Protein AF-T0MT54-F1 (afdb_monomer_lite)

pLDDT: mean 88.96, std 11.49, range [35.28, 98.44]

Sequence (229 aa):
MDARALFDKTIEDTKGLENDLECLRKEKGEIEGIIEKSLSKCKEMLPESEKFSIYVLVEDPKIYKMFKESVRAMTPKSGIMILVVSPSQKDYKEKLQHVIAHEYCHSMDKSCLGESNMLDSIISEGKAESFANIAFPEVKLRLSADLGRDEELKVWTEIKDKLSSKDGSFIGPILNGTKEGVPEFAGYRLGNKIVKQFIEKNPNTSIQQWIDIKPEELFEKSQYADNWN

Foldseek 3Di:
DPPVVQVVDDQPQVVLQVVQVVLCVVCVVVLVVLLVVLVVLLCVQPNDPDAADEAEAEDRPVVCVVVVDQWDWAQPEARYIYIYGRSVDPCRSLVSSLNSQLRNLLNLQPQLPDLDFLLSQLQSLLLSLLRSCVSRVPRDDPLNDADDPVLLVVLCVLCVVRRRPSPCVVNVCQCQHDPVRNDGRNSNNNNVLLQVLLCVQVVVQGSSRSSHDHSVRSNVSSVPCVVPD

Radius of gyration: 17.69 Å; chains: 1; bounding box: 40×36×50 Å

Secondary structure (DSSP, 8-state):
--HHHHHSS----HHHHHHHHHHHHHHHHHHHHHHHHHHHHHHHHS---S--EEEEE---HHHHHHHT-SEEEEEEETTEEEEEE-TTSTTHHHHHHHHHHHHHHHHH--TT-SS--HHHHHHHHHHHHHHHHHH-TT---GGGSPPPHHHHHHHHHHHGGGTT---HHHHHHHHH--TTSPPTTHHHHHHHHHHHHHHHH-TT--HHHHHHS-HHHHHHHHTGGGGG-

Structure (mmCIF, N/CA/C/O backbone):
data_AF-T0MT54-F1
#
_entry.id   AF-T0MT54-F1
#
loop_
_atom_site.group_PDB
_atom_site.id
_atom_site.type_symbol
_atom_site.label_atom_id
_atom_site.label_alt_id
_atom_site.label_comp_id
_atom_site.label_asym_id
_atom_site.label_entity_id
_atom_site.label_seq_id
_atom_site.pdbx_PDB_ins_code
_atom_site.Cartn_x
_atom_site.Cartn_y
_atom_site.Cartn_z
_atom_site.occupancy
_atom_site.B_iso_or_equiv
_atom_site.auth_seq_id
_atom_site.auth_comp_id
_atom_site.auth_asym_id
_atom_site.auth_atom_id
_atom_site.pdbx_PDB_model_num
ATOM 1 N N . MET A 1 1 ? 11.215 4.376 6.553 1.00 42.78 1 MET A N 1
ATOM 2 C CA . MET A 1 1 ? 11.215 5.047 7.868 1.00 42.78 1 MET A CA 1
ATOM 3 C C . MET A 1 1 ? 11.603 3.998 8.900 1.00 42.78 1 MET A C 1
ATOM 5 O O . MET A 1 1 ? 10.982 2.945 8.890 1.00 42.78 1 MET A O 1
ATOM 9 N N . ASP A 1 2 ? 12.656 4.207 9.696 1.00 35.28 2 ASP A N 1
ATOM 10 C CA . ASP A 1 2 ? 13.012 3.258 10.764 1.00 35.28 2 ASP A CA 1
ATOM 11 C C . ASP A 1 2 ? 11.860 3.226 11.775 1.00 35.28 2 ASP A C 1
ATOM 13 O O . ASP A 1 2 ? 11.517 4.263 12.347 1.00 35.28 2 ASP A O 1
ATOM 17 N N . ALA A 1 3 ? 11.240 2.060 11.967 1.00 38.69 3 ALA A N 1
ATOM 18 C CA . ALA A 1 3 ? 10.160 1.882 12.930 1.00 38.69 3 ALA A CA 1
ATOM 19 C C . ALA A 1 3 ? 10.575 2.368 14.332 1.00 38.69 3 ALA A C 1
ATOM 21 O O . ALA A 1 3 ? 9.740 2.893 15.063 1.00 38.69 3 ALA A O 1
ATOM 22 N N . ARG A 1 4 ? 11.871 2.307 14.680 1.00 35.69 4 ARG A N 1
ATOM 23 C CA . ARG A 1 4 ? 12.407 2.813 15.956 1.00 35.69 4 ARG A CA 1
ATOM 24 C C . ARG A 1 4 ? 12.194 4.313 16.152 1.00 35.69 4 ARG A C 1
ATOM 26 O O . ARG A 1 4 ? 11.870 4.733 17.255 1.00 35.69 4 ARG A O 1
ATOM 33 N N . ALA A 1 5 ? 12.266 5.115 15.088 1.00 47.97 5 ALA A N 1
ATOM 34 C CA . ALA A 1 5 ? 12.100 6.567 15.182 1.00 47.97 5 ALA A CA 1
ATOM 35 C C . ALA A 1 5 ? 10.662 7.001 15.539 1.00 47.97 5 ALA A C 1
ATOM 37 O O . ALA A 1 5 ? 10.459 8.128 15.996 1.00 47.97 5 ALA A O 1
ATOM 38 N N . LEU A 1 6 ? 9.668 6.125 15.339 1.00 44.53 6 LEU A N 1
ATOM 39 C CA . LEU A 1 6 ? 8.297 6.335 15.817 1.00 44.53 6 LEU A CA 1
ATOM 40 C C . LEU A 1 6 ? 8.143 5.976 17.303 1.00 44.53 6 LEU A C 1
ATOM 42 O O . LEU A 1 6 ? 7.343 6.607 17.985 1.00 44.53 6 LEU A O 1
ATOM 46 N N . PHE A 1 7 ? 8.913 5.006 17.808 1.00 46.16 7 PHE A N 1
ATOM 47 C CA . PHE A 1 7 ? 8.822 4.521 19.192 1.00 46.16 7 PHE A CA 1
ATOM 48 C C . PHE A 1 7 ? 9.713 5.279 20.189 1.00 46.16 7 PHE A C 1
ATOM 50 O O . PHE A 1 7 ? 9.450 5.222 21.387 1.00 46.16 7 PHE A O 1
ATOM 57 N N . ASP A 1 8 ? 10.716 6.028 19.720 1.00 52.81 8 ASP A N 1
ATOM 58 C CA . ASP A 1 8 ? 11.577 6.865 20.575 1.00 52.81 8 ASP A CA 1
ATOM 59 C C . ASP A 1 8 ? 10.923 8.196 20.997 1.00 52.81 8 ASP A C 1
ATOM 61 O O . ASP A 1 8 ? 11.510 8.975 21.753 1.00 52.81 8 ASP A O 1
ATOM 65 N N . LYS A 1 9 ? 9.706 8.489 20.519 1.00 64.00 9 LYS A N 1
ATOM 66 C CA . LYS A 1 9 ? 8.967 9.698 20.893 1.00 64.00 9 LYS A CA 1
ATOM 67 C C . LYS A 1 9 ? 7.935 9.391 21.967 1.00 64.00 9 LYS A C 1
ATOM 69 O O . LYS A 1 9 ? 6.954 8.691 21.733 1.00 64.00 9 LYS A O 1
ATOM 74 N N . THR A 1 10 ? 8.146 9.962 23.147 1.00 73.31 10 THR A N 1
ATOM 75 C CA . THR A 1 10 ? 7.151 9.973 24.221 1.00 73.31 10 THR A CA 1
ATOM 76 C C . THR A 1 10 ? 5.905 10.733 23.770 1.00 73.31 10 THR A C 1
ATOM 78 O O . THR A 1 10 ? 6.021 11.739 23.075 1.00 73.31 10 THR A O 1
ATOM 81 N N . ILE A 1 11 ? 4.724 10.289 24.209 1.00 79.44 11 ILE A N 1
ATOM 82 C CA . ILE A 1 11 ? 3.478 11.045 24.035 1.00 79.44 11 ILE A CA 1
ATOM 83 C C . ILE A 1 11 ? 3.639 12.419 24.699 1.00 79.44 11 ILE A C 1
ATOM 85 O O . ILE A 1 11 ? 3.859 12.518 25.907 1.00 79.44 11 ILE A O 1
ATOM 89 N N . GLU A 1 12 ? 3.511 13.477 23.910 1.00 83.56 12 GLU A N 1
ATOM 90 C CA . GLU A 1 12 ? 3.603 14.868 24.333 1.00 83.56 12 GLU A CA 1
ATOM 91 C C . GLU A 1 12 ? 2.219 15.513 24.513 1.00 83.56 12 GLU A C 1
ATOM 93 O O . GLU A 1 12 ? 2.060 16.366 25.387 1.00 83.56 12 GLU A O 1
ATOM 98 N N . ASP A 1 13 ? 1.220 15.148 23.698 1.00 85.94 13 ASP A N 1
ATOM 99 C CA . ASP A 1 13 ? -0.155 15.678 23.785 1.00 85.94 13 ASP A CA 1
ATOM 100 C C . ASP A 1 13 ? -1.115 14.670 24.436 1.00 85.94 13 ASP A C 1
ATOM 102 O O . ASP A 1 13 ? -1.962 14.051 23.787 1.00 85.94 13 ASP A O 1
ATOM 106 N N . THR A 1 14 ? -0.985 14.501 25.755 1.00 87.94 14 THR A N 1
ATOM 107 C CA . THR A 1 14 ? -1.794 13.542 26.527 1.00 87.94 14 THR A CA 1
ATOM 108 C C . THR A 1 14 ? -3.286 13.872 26.520 1.00 87.94 14 THR A C 1
ATOM 110 O O . THR A 1 14 ? -4.104 12.964 26.416 1.00 87.94 14 THR A O 1
ATOM 113 N N . LYS A 1 15 ? -3.659 15.158 26.565 1.00 89.00 15 LYS A N 1
ATOM 114 C CA . LYS A 1 15 ? -5.069 15.586 26.518 1.00 89.00 15 LYS A CA 1
ATOM 115 C C . LYS A 1 15 ? -5.701 15.305 25.161 1.00 89.00 15 LYS A C 1
ATOM 117 O O . LYS A 1 15 ? -6.842 14.858 25.088 1.00 89.00 15 LYS A O 1
ATOM 122 N N . GLY A 1 16 ? -4.982 15.595 24.079 1.00 88.06 16 GLY A N 1
ATOM 123 C CA . GLY A 1 16 ? -5.450 15.276 22.741 1.00 88.06 16 GLY A CA 1
ATOM 124 C C . GLY A 1 16 ? -5.599 13.764 22.542 1.00 88.06 16 GLY A C 1
ATOM 125 O O . GLY A 1 16 ? -6.607 13.326 21.994 1.00 88.06 16 GLY A O 1
ATOM 126 N N . LEU A 1 17 ? -4.662 12.970 23.072 1.00 89.31 17 LEU A N 1
ATOM 127 C CA . LEU A 1 17 ? -4.753 11.510 23.056 1.00 89.31 17 LEU A CA 1
ATOM 128 C C . LEU A 1 17 ? -5.962 10.988 23.850 1.00 89.31 17 LEU A C 1
ATOM 130 O O . LEU A 1 17 ? -6.667 10.101 23.377 1.00 89.31 17 LEU A O 1
ATOM 134 N N . GLU A 1 18 ? -6.235 11.539 25.037 1.00 90.56 18 GLU A N 1
ATOM 135 C CA . GLU A 1 18 ? -7.433 11.211 25.827 1.00 90.56 18 GLU A CA 1
ATOM 136 C C . GLU A 1 18 ? -8.724 11.512 25.051 1.00 90.56 18 GLU A C 1
ATOM 138 O O . GLU A 1 18 ? -9.636 10.684 25.031 1.00 90.56 18 GLU A O 1
ATOM 143 N N . ASN A 1 19 ? -8.779 12.648 24.350 1.00 90.81 19 ASN A N 1
ATOM 144 C CA . ASN A 1 19 ? -9.917 12.996 23.498 1.00 90.81 19 ASN A CA 1
ATOM 145 C C . ASN A 1 19 ? -10.092 12.006 22.336 1.00 90.81 19 ASN A C 1
ATOM 147 O O . ASN A 1 19 ? -11.209 11.548 22.096 1.00 90.81 19 ASN A O 1
ATOM 151 N N . ASP A 1 20 ? -9.012 11.640 21.637 1.00 90.44 20 ASP A N 1
ATOM 152 C CA . ASP A 1 20 ? -9.076 10.645 20.560 1.00 90.44 20 ASP A CA 1
ATOM 153 C C . ASP A 1 20 ? -9.479 9.260 21.095 1.00 90.44 20 ASP A C 1
ATOM 155 O O . ASP A 1 20 ? -10.278 8.574 20.460 1.00 90.44 20 ASP A O 1
ATOM 159 N N . LEU A 1 21 ? -9.025 8.863 22.292 1.00 91.81 21 LEU A N 1
ATOM 160 C CA . LEU A 1 21 ? -9.479 7.636 22.961 1.00 91.81 21 LEU A CA 1
ATOM 161 C C . LEU A 1 21 ? -10.979 7.670 23.275 1.00 91.81 21 LEU A C 1
ATOM 163 O O . LEU A 1 21 ? -11.672 6.664 23.103 1.00 91.81 21 LEU A O 1
ATOM 167 N N . GLU A 1 22 ? -11.503 8.800 23.750 1.00 93.00 22 GLU A N 1
ATOM 168 C CA . GLU A 1 22 ? -12.940 8.958 23.968 1.00 93.00 22 GLU A CA 1
ATOM 169 C C . GLU A 1 22 ? -13.735 8.890 22.665 1.00 93.00 22 GLU A C 1
ATOM 171 O O . GLU A 1 22 ? -14.771 8.223 22.623 1.00 93.00 22 GLU A O 1
ATOM 176 N N . CYS A 1 23 ? -13.265 9.559 21.610 1.00 91.56 23 CYS A N 1
ATOM 177 C CA . CYS A 1 23 ? -13.864 9.491 20.281 1.00 91.56 23 CYS A CA 1
ATOM 178 C C . CYS A 1 23 ? -13.857 8.053 19.751 1.00 91.56 23 CYS A C 1
ATOM 180 O O . CYS A 1 23 ? -14.906 7.560 19.347 1.00 91.56 23 CYS A O 1
ATOM 182 N N . LEU A 1 24 ? -12.733 7.338 19.866 1.00 91.19 24 LEU A N 1
ATOM 183 C CA . LEU A 1 24 ? -12.625 5.932 19.478 1.00 91.19 24 LEU A CA 1
ATOM 184 C C . LEU A 1 24 ? -13.648 5.061 20.222 1.00 91.19 24 LEU A C 1
ATOM 186 O O . LEU A 1 24 ? -14.313 4.225 19.617 1.00 91.19 24 LEU A O 1
ATOM 190 N N . ARG A 1 25 ? -13.816 5.265 21.537 1.00 92.38 25 ARG A N 1
ATOM 191 C CA . ARG A 1 25 ? -14.808 4.527 22.340 1.00 92.38 25 ARG A CA 1
ATOM 192 C C . ARG A 1 25 ? -16.242 4.828 21.908 1.00 92.38 25 ARG A C 1
ATOM 194 O O . ARG A 1 25 ? -17.051 3.906 21.849 1.00 92.38 25 ARG A O 1
ATOM 201 N N . LYS A 1 26 ? -16.555 6.096 21.624 1.00 94.50 26 LYS A N 1
ATOM 202 C CA . LYS A 1 26 ? -17.888 6.541 21.182 1.00 94.50 26 LYS A CA 1
ATOM 203 C C . LYS A 1 26 ? -18.227 6.010 19.787 1.00 94.50 26 LYS A C 1
ATOM 205 O O . LYS A 1 26 ? -19.359 5.599 19.559 1.00 94.50 26 LYS A O 1
ATOM 210 N N . GLU A 1 27 ? -17.250 5.978 18.885 1.00 93.12 27 GLU A N 1
ATOM 211 C CA . GLU A 1 27 ? -17.426 5.593 17.478 1.00 93.12 27 GLU A CA 1
ATOM 212 C C . GLU A 1 27 ? -17.082 4.124 17.194 1.00 93.12 27 GLU A C 1
ATOM 214 O O . GLU A 1 27 ? -17.128 3.690 16.045 1.00 93.12 27 GLU A O 1
ATOM 219 N N . LYS A 1 28 ? -16.789 3.329 18.233 1.00 92.69 28 LYS A N 1
ATOM 220 C CA . LYS A 1 28 ? -16.356 1.931 18.114 1.00 92.69 28 LYS A CA 1
ATOM 221 C C . LYS A 1 28 ? -17.214 1.117 17.139 1.00 92.69 28 LYS A C 1
ATOM 223 O O . LYS A 1 28 ? -16.666 0.498 16.237 1.00 92.69 28 LYS A O 1
ATOM 228 N N . GLY A 1 29 ? -18.539 1.142 17.298 1.00 95.44 29 GLY A N 1
ATOM 229 C CA . GLY A 1 29 ? -19.440 0.353 16.450 1.00 95.44 29 GLY A CA 1
ATOM 230 C C . GLY A 1 29 ? -19.452 0.798 14.983 1.00 95.44 29 GLY A C 1
ATOM 231 O O . GLY A 1 29 ? -19.649 -0.019 14.089 1.00 95.44 29 GLY A O 1
ATOM 232 N N . GLU A 1 30 ? -19.205 2.081 14.713 1.00 94.56 30 GLU A N 1
ATOM 233 C CA . GLU A 1 30 ? -19.091 2.587 13.344 1.00 94.56 30 GLU A CA 1
ATOM 234 C C . GLU A 1 30 ? -17.765 2.161 12.707 1.00 94.56 30 GLU A C 1
ATOM 236 O O . GLU A 1 30 ? -17.757 1.689 11.572 1.00 94.56 30 GLU A O 1
ATOM 241 N N . ILE A 1 31 ? -16.662 2.255 13.456 1.00 94.50 31 ILE A N 1
ATOM 242 C CA . ILE A 1 31 ? -15.336 1.792 13.027 1.00 94.50 31 ILE A CA 1
ATOM 243 C C . ILE A 1 31 ? -15.356 0.285 12.752 1.00 94.50 31 ILE A C 1
ATOM 245 O O . ILE A 1 31 ? -14.911 -0.140 11.688 1.00 94.50 31 ILE A O 1
ATOM 249 N N . GLU A 1 32 ? -15.921 -0.514 13.662 1.00 95.44 32 GLU A N 1
ATOM 250 C CA . GLU A 1 32 ? -16.119 -1.957 13.468 1.00 95.44 32 GLU A CA 1
ATOM 251 C C . GLU A 1 32 ? -16.947 -2.229 12.206 1.00 95.44 32 GLU A C 1
ATOM 253 O O . GLU A 1 32 ? -16.542 -3.031 11.368 1.00 95.44 32 GLU A O 1
ATOM 258 N N . GLY A 1 33 ? -18.038 -1.486 11.996 1.00 96.69 33 GLY A N 1
ATOM 259 C CA . GLY A 1 33 ? -18.859 -1.613 10.794 1.00 96.69 33 GLY A CA 1
ATOM 260 C C . GLY A 1 33 ? -18.122 -1.266 9.493 1.00 96.69 33 GLY A C 1
ATOM 261 O O . GLY A 1 33 ? -18.339 -1.930 8.478 1.00 96.69 33 GLY A O 1
ATOM 262 N N . ILE A 1 34 ? -17.249 -0.252 9.489 1.00 96.38 34 ILE A N 1
ATOM 263 C CA . ILE A 1 34 ? -16.397 0.068 8.329 1.00 96.38 34 ILE A CA 1
ATOM 264 C C . ILE A 1 34 ? -15.392 -1.061 8.095 1.00 96.38 34 ILE A C 1
ATOM 266 O O . ILE A 1 34 ? -15.214 -1.484 6.951 1.00 96.38 34 ILE A O 1
ATOM 270 N N . ILE A 1 35 ? -14.773 -1.577 9.160 1.00 95.62 35 ILE A N 1
ATOM 271 C CA . ILE A 1 35 ? -13.804 -2.670 9.078 1.00 95.62 35 ILE A CA 1
ATOM 272 C C . ILE A 1 35 ? -14.442 -3.926 8.486 1.00 95.62 35 ILE A C 1
ATOM 274 O O . ILE A 1 35 ? -13.935 -4.465 7.504 1.00 95.62 35 ILE A O 1
ATOM 278 N N . GLU A 1 36 ? -15.574 -4.365 9.031 1.00 95.56 36 GLU A N 1
ATOM 279 C CA . GLU A 1 36 ? -16.278 -5.566 8.579 1.00 95.56 36 GLU A CA 1
ATOM 280 C C . GLU A 1 36 ? -16.698 -5.462 7.112 1.00 95.56 36 GLU A C 1
ATOM 282 O O . GLU A 1 36 ? -16.434 -6.373 6.323 1.00 95.56 36 GLU A O 1
ATOM 287 N N . LYS A 1 37 ? -17.295 -4.330 6.718 1.00 96.44 37 LYS A N 1
ATOM 288 C CA . LYS A 1 37 ? -17.695 -4.089 5.324 1.00 96.44 37 LYS A CA 1
ATOM 289 C C . LYS A 1 37 ? -16.495 -4.087 4.384 1.00 96.44 37 LYS A C 1
ATOM 291 O O . LYS A 1 37 ? -16.564 -4.687 3.312 1.00 96.44 37 LYS A O 1
ATOM 296 N N . SER A 1 38 ? -15.402 -3.441 4.789 1.00 96.12 38 SER A N 1
ATOM 297 C CA . SER A 1 38 ? -14.201 -3.336 3.960 1.00 96.12 38 SER A CA 1
ATOM 298 C C . SER A 1 38 ? -13.541 -4.695 3.766 1.00 96.12 38 SER A C 1
ATOM 300 O O . SER A 1 38 ? -13.248 -5.078 2.635 1.00 96.12 38 SER A O 1
ATOM 302 N N . LEU A 1 39 ? -13.395 -5.472 4.843 1.00 94.88 39 LEU A N 1
ATOM 303 C CA . LEU A 1 39 ? -12.883 -6.838 4.776 1.00 94.88 39 LEU A CA 1
ATOM 304 C C . LEU A 1 39 ? -13.778 -7.754 3.944 1.00 94.88 39 LEU A C 1
ATOM 306 O O . LEU A 1 39 ? -13.256 -8.539 3.161 1.00 94.88 39 LEU A O 1
ATOM 310 N N . SER A 1 40 ? -15.105 -7.668 4.090 1.00 94.94 40 SER A N 1
ATOM 311 C CA . SER A 1 40 ? -16.035 -8.480 3.292 1.00 94.94 40 SER A CA 1
ATOM 312 C C . SER A 1 40 ? -15.819 -8.242 1.800 1.00 94.94 40 SER A C 1
ATOM 314 O O . SER A 1 40 ? -15.629 -9.195 1.048 1.00 94.94 40 SER A O 1
ATOM 316 N N . LYS A 1 41 ? -15.741 -6.971 1.386 1.00 96.38 41 LYS A N 1
ATOM 317 C CA . LYS A 1 41 ? -15.460 -6.599 -0.005 1.00 96.38 41 LYS A CA 1
ATOM 318 C C . LYS A 1 41 ? -14.103 -7.126 -0.479 1.00 96.38 41 LYS A C 1
ATOM 320 O O . LYS A 1 41 ? -14.004 -7.693 -1.563 1.00 96.38 41 LYS A O 1
ATOM 325 N N . CYS A 1 42 ? -13.063 -6.989 0.345 1.00 95.81 42 CYS A N 1
ATOM 326 C CA . CYS A 1 42 ? -11.732 -7.493 0.009 1.00 95.81 42 CYS A CA 1
ATOM 327 C C . CYS A 1 42 ? -11.720 -9.020 -0.165 1.00 95.81 42 CYS A C 1
ATOM 329 O O . CYS A 1 42 ? -11.115 -9.515 -1.111 1.00 95.81 42 CYS A O 1
ATOM 331 N N . LYS A 1 43 ? -12.436 -9.762 0.690 1.00 94.44 43 LYS A N 1
ATOM 332 C CA . LYS A 1 43 ? -12.550 -11.230 0.632 1.00 94.44 43 LYS A CA 1
ATOM 333 C C . LYS A 1 43 ? -13.296 -11.731 -0.598 1.00 94.44 43 LYS A C 1
ATOM 335 O O . LYS A 1 43 ? -12.960 -12.793 -1.110 1.00 94.44 43 LYS A O 1
ATOM 340 N N . GLU A 1 44 ? -14.287 -10.986 -1.076 1.00 95.31 44 GLU A N 1
ATOM 341 C CA . GLU A 1 44 ? -14.981 -11.302 -2.330 1.00 95.31 44 GLU A CA 1
ATOM 342 C C . GLU A 1 44 ? -14.041 -11.200 -3.542 1.00 95.31 44 GLU A C 1
ATOM 344 O O . GLU A 1 44 ? -14.145 -11.992 -4.476 1.00 95.31 44 GLU A O 1
ATOM 349 N N . MET A 1 45 ? -13.105 -10.246 -3.516 1.00 95.94 45 MET A N 1
ATOM 350 C CA . MET A 1 45 ? -12.153 -9.995 -4.605 1.00 95.94 45 MET A CA 1
ATOM 351 C C . MET A 1 45 ? -10.894 -10.867 -4.528 1.00 95.94 45 MET A C 1
ATOM 353 O O . MET A 1 45 ? -10.346 -11.265 -5.557 1.00 95.94 45 MET A O 1
ATOM 357 N N . LEU A 1 46 ? -10.421 -11.132 -3.312 1.00 94.00 46 LEU A N 1
ATOM 358 C CA . LEU A 1 46 ? -9.196 -11.859 -3.008 1.00 94.00 46 LEU A CA 1
ATOM 359 C C . LEU A 1 46 ? -9.439 -12.732 -1.765 1.00 94.00 46 LEU A C 1
ATOM 361 O O . LEU A 1 46 ? -9.229 -12.264 -0.644 1.00 94.00 46 LEU A O 1
ATOM 365 N N . PRO A 1 47 ? -9.933 -13.971 -1.932 1.00 90.38 47 PRO A N 1
ATOM 366 C CA . PRO A 1 47 ? -10.344 -14.819 -0.815 1.00 90.38 47 PRO A CA 1
ATOM 367 C C . PRO A 1 47 ? -9.220 -15.120 0.186 1.00 90.38 47 PRO A C 1
ATOM 369 O O . PRO A 1 47 ? -8.154 -15.609 -0.180 1.00 90.38 47 PRO A O 1
ATOM 372 N N . GLU A 1 48 ? -9.486 -14.858 1.468 1.00 77.19 48 GLU A N 1
ATOM 373 C CA . GLU A 1 48 ? -8.566 -15.131 2.579 1.00 77.19 48 GLU A CA 1
ATOM 374 C C . GLU A 1 48 ? -8.483 -16.634 2.893 1.00 77.19 48 GLU A C 1
ATOM 376 O O . GLU A 1 48 ? -9.509 -17.318 2.924 1.00 77.19 48 GLU A O 1
ATOM 381 N N . SER A 1 49 ? -7.286 -17.145 3.209 1.00 64.94 49 SER A N 1
ATOM 382 C CA . SER A 1 49 ? -7.103 -18.527 3.687 1.00 64.94 49 SER A CA 1
ATOM 383 C C . SER A 1 49 ? -6.860 -18.652 5.196 1.00 64.94 49 SER A C 1
ATOM 385 O O . SER A 1 49 ? -6.864 -19.765 5.715 1.00 64.94 49 SER A O 1
ATOM 387 N N . GLU A 1 50 ? -6.631 -17.542 5.899 1.00 71.31 50 GLU A N 1
ATOM 388 C CA . GLU A 1 50 ? -6.193 -17.508 7.299 1.00 71.31 50 GLU A CA 1
ATOM 389 C C . GLU A 1 50 ? -7.164 -16.718 8.192 1.00 71.31 50 GLU A C 1
ATOM 391 O O . GLU A 1 50 ? -8.179 -16.190 7.741 1.00 71.31 50 GLU A O 1
ATOM 396 N N . LYS A 1 51 ? -6.895 -16.699 9.502 1.00 82.75 51 LYS A N 1
ATOM 397 C CA . LYS A 1 51 ? -7.617 -15.838 10.446 1.00 82.75 51 LYS A CA 1
ATOM 398 C C . LYS A 1 51 ? -6.974 -14.455 10.488 1.00 82.75 51 LYS A C 1
ATOM 400 O O . LYS A 1 51 ? -5.777 -14.348 10.745 1.00 82.75 51 LYS A O 1
ATOM 405 N N . PHE A 1 52 ? -7.805 -13.423 10.400 1.00 83.81 52 PHE A N 1
ATOM 406 C CA . PHE A 1 52 ? -7.387 -12.030 10.511 1.00 83.81 52 PHE A CA 1
ATOM 407 C C . PHE A 1 52 ? -7.622 -11.467 11.920 1.00 83.81 52 PHE A C 1
ATOM 409 O O . PHE A 1 52 ? -8.687 -11.659 12.507 1.00 83.81 52 PHE A O 1
ATOM 416 N N . SER A 1 53 ? -6.641 -10.751 12.467 1.00 92.19 53 SER A N 1
ATOM 417 C CA . SER A 1 53 ? -6.726 -10.018 13.733 1.00 92.19 53 SER A CA 1
ATOM 418 C C . SER A 1 53 ? -6.403 -8.549 13.495 1.00 92.19 53 SER A C 1
ATOM 420 O O . SER A 1 53 ? -5.356 -8.225 12.936 1.00 92.19 53 SER A O 1
ATOM 422 N N . ILE A 1 54 ? -7.296 -7.665 13.939 1.00 93.62 54 ILE A N 1
ATOM 423 C CA . ILE A 1 54 ? -7.162 -6.219 13.750 1.00 93.62 54 ILE A CA 1
ATOM 424 C C . ILE A 1 54 ? -7.054 -5.542 15.106 1.00 93.62 54 ILE A C 1
ATOM 426 O O . ILE A 1 54 ? -7.920 -5.706 15.966 1.00 93.62 54 ILE A O 1
ATOM 430 N N . TYR A 1 55 ? -5.997 -4.757 15.278 1.00 94.44 55 TYR A N 1
ATOM 431 C CA . TYR A 1 55 ? -5.789 -3.915 16.448 1.00 94.44 55 TYR A CA 1
ATOM 432 C C . TYR A 1 55 ? -6.043 -2.468 16.056 1.00 94.44 55 TYR A C 1
ATOM 434 O O . TYR A 1 55 ? -5.371 -1.954 15.170 1.00 94.44 55 TYR A O 1
ATOM 442 N N . VAL A 1 56 ? -6.999 -1.812 16.713 1.00 94.56 56 VAL A N 1
ATOM 443 C CA . VAL A 1 56 ? -7.297 -0.394 16.480 1.00 94.56 56 VAL A CA 1
ATOM 444 C C . VAL A 1 56 ? -6.737 0.425 17.633 1.00 94.56 56 VAL A C 1
ATOM 446 O O . VAL A 1 56 ? -7.112 0.229 18.790 1.00 94.56 56 VAL A O 1
ATOM 449 N N . LEU A 1 57 ? -5.823 1.326 17.302 1.00 92.06 57 LEU A N 1
ATOM 450 C CA . LEU A 1 57 ? -5.099 2.196 18.214 1.00 92.06 57 LEU A CA 1
ATOM 451 C C . LEU A 1 57 ? -5.363 3.661 17.853 1.00 92.06 57 LEU A C 1
ATOM 453 O O . LEU A 1 57 ? -5.785 3.986 16.744 1.00 92.06 57 LEU A O 1
ATOM 457 N N . VAL A 1 58 ? -5.055 4.543 18.794 1.00 90.44 58 VAL A N 1
ATOM 458 C CA . VAL A 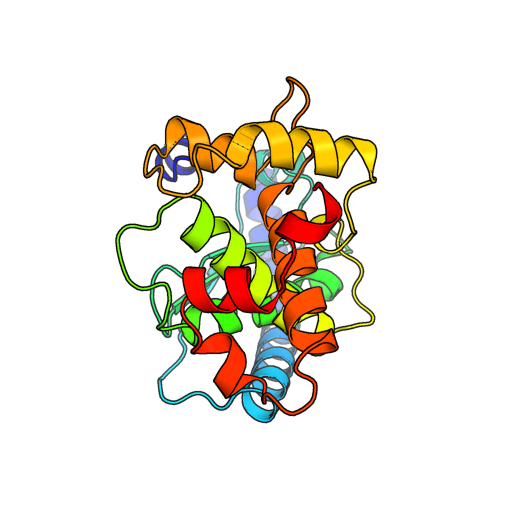1 58 ? -4.881 5.981 18.555 1.00 90.44 58 VAL A CA 1
ATOM 459 C C . VAL A 1 58 ? -3.420 6.333 18.831 1.00 90.44 58 VAL A C 1
ATOM 461 O O . VAL A 1 58 ? -2.734 5.617 19.563 1.00 90.44 58 VAL A O 1
ATOM 464 N N . GLU A 1 59 ? -2.938 7.424 18.251 1.00 82.31 59 GLU A N 1
ATOM 465 C CA . GLU A 1 59 ? -1.557 7.898 18.399 1.00 82.31 59 GLU A CA 1
ATOM 466 C C . GLU A 1 59 ? -1.548 9.354 18.875 1.00 82.31 59 GLU A C 1
ATOM 468 O O . GLU A 1 59 ? -2.572 10.036 18.841 1.00 82.31 59 GLU A O 1
ATOM 473 N N . ASP A 1 60 ? -0.393 9.825 19.349 1.00 82.44 60 ASP A N 1
ATOM 474 C CA . ASP A 1 60 ? -0.201 11.217 19.745 1.00 82.44 60 ASP A CA 1
ATOM 475 C C . ASP A 1 60 ? -0.666 12.179 18.632 1.00 82.44 60 ASP A C 1
ATOM 477 O O . ASP A 1 60 ? -0.175 12.101 17.494 1.00 82.44 60 ASP A O 1
ATOM 481 N N . PRO A 1 61 ? -1.545 13.146 18.954 1.00 80.69 61 PRO A N 1
ATOM 482 C CA . PRO A 1 61 ? -2.025 14.100 17.976 1.00 80.69 61 PRO A CA 1
ATOM 483 C C . PRO A 1 61 ? -0.997 14.928 17.226 1.00 80.69 61 PRO A C 1
ATOM 485 O O . PRO A 1 61 ? -1.252 15.377 16.106 1.00 80.69 61 PRO A O 1
ATOM 488 N N . LYS A 1 62 ? 0.182 15.144 17.800 1.00 78.75 62 LYS A N 1
ATOM 489 C CA . LYS A 1 62 ? 1.292 15.789 17.098 1.00 78.75 62 LYS A CA 1
ATOM 490 C C . LYS A 1 62 ? 1.855 14.914 15.986 1.00 78.75 62 LYS A C 1
ATOM 492 O O . LYS A 1 62 ? 2.287 15.461 14.971 1.00 78.75 62 LYS A O 1
ATOM 497 N N . ILE A 1 63 ? 1.842 13.592 16.148 1.00 75.00 63 ILE A N 1
ATOM 498 C CA . ILE A 1 63 ? 2.381 12.665 15.153 1.00 75.00 63 ILE A CA 1
ATOM 499 C C . ILE A 1 63 ? 1.488 12.657 13.913 1.00 75.00 63 ILE A C 1
ATOM 501 O O . ILE A 1 63 ? 1.977 12.923 12.815 1.00 75.00 63 ILE A O 1
ATOM 505 N N . TYR A 1 64 ? 0.175 12.473 14.056 1.00 72.94 64 TYR A N 1
ATOM 506 C CA . TYR A 1 64 ? -0.690 12.485 12.873 1.00 72.94 64 TYR A CA 1
ATOM 507 C C . TYR A 1 64 ? -0.772 13.878 12.220 1.00 72.94 64 TYR A C 1
ATOM 509 O O . TYR A 1 64 ? -0.827 13.972 10.996 1.00 72.94 64 TYR A O 1
ATOM 517 N N . LYS A 1 65 ? -0.682 14.984 12.985 1.00 74.31 65 LYS A N 1
ATOM 518 C CA . LYS A 1 65 ? -0.565 16.350 12.419 1.00 74.31 65 LYS A CA 1
ATOM 519 C C . LYS A 1 65 ? 0.710 16.533 11.592 1.00 74.31 65 LYS A C 1
ATOM 521 O O . LYS A 1 65 ? 0.694 17.275 10.613 1.00 74.31 65 LYS A O 1
ATOM 526 N N . MET A 1 66 ? 1.802 15.870 11.976 1.00 75.81 66 MET A N 1
ATOM 527 C CA . MET A 1 66 ? 3.065 15.882 11.236 1.00 75.81 66 MET A CA 1
ATOM 528 C C . MET A 1 66 ? 2.939 15.148 9.900 1.00 75.81 66 MET A C 1
ATOM 530 O O . MET A 1 66 ? 3.382 15.673 8.881 1.00 75.81 66 MET A O 1
ATOM 534 N N . PHE A 1 67 ? 2.304 13.974 9.897 1.00 72.06 67 PHE A N 1
ATOM 535 C CA . PHE A 1 67 ? 2.104 13.171 8.685 1.00 72.06 67 PHE A CA 1
ATOM 536 C C . PHE A 1 67 ? 0.919 13.635 7.825 1.00 72.06 67 PHE A C 1
ATOM 538 O O . PHE A 1 67 ? 0.849 13.303 6.645 1.00 72.06 67 PHE A O 1
ATOM 545 N N . LYS A 1 68 ? 0.011 14.442 8.391 1.00 79.00 68 LYS A N 1
ATOM 546 C CA . LYS A 1 68 ? -1.243 14.888 7.762 1.00 79.00 68 LYS A CA 1
ATOM 547 C C . LYS A 1 68 ? -2.115 13.718 7.285 1.00 79.00 68 LYS A C 1
ATOM 549 O O . LYS A 1 68 ? -2.845 13.849 6.305 1.00 79.00 68 LYS A O 1
ATOM 554 N N . GLU A 1 69 ? -2.045 12.589 7.984 1.00 82.12 69 GLU A N 1
ATOM 555 C CA . GLU A 1 69 ? -2.856 11.404 7.713 1.00 82.12 69 GLU A CA 1
ATOM 556 C C . GLU A 1 69 ? -3.679 11.048 8.944 1.00 82.12 69 GLU A C 1
ATOM 558 O O . GLU A 1 69 ? -3.134 10.949 10.037 1.00 82.12 69 GLU A O 1
ATOM 563 N N . SER A 1 70 ? -4.988 10.872 8.769 1.00 87.06 70 SER A N 1
ATOM 564 C CA . SER A 1 70 ? -5.925 10.529 9.847 1.00 87.06 70 SER A CA 1
ATOM 565 C C . SER A 1 70 ? -6.090 9.026 10.061 1.00 87.06 70 SER A C 1
ATOM 567 O O . SER A 1 70 ? -6.681 8.609 11.057 1.00 87.06 70 SER A O 1
ATOM 569 N N . VAL A 1 71 ? -5.562 8.213 9.144 1.00 90.88 71 VAL A N 1
ATOM 570 C CA . VAL A 1 71 ? -5.461 6.761 9.280 1.00 90.88 71 VAL A CA 1
ATOM 571 C C . VAL A 1 71 ? -4.081 6.340 8.795 1.00 90.88 71 VAL A C 1
ATOM 573 O O . VAL A 1 71 ? -3.650 6.725 7.711 1.00 90.88 71 VAL A O 1
ATOM 576 N N . ARG A 1 72 ? -3.391 5.548 9.606 1.00 89.62 72 ARG A N 1
ATOM 577 C CA . ARG A 1 72 ? -2.142 4.867 9.258 1.00 89.62 72 ARG A CA 1
ATOM 578 C C . ARG A 1 72 ? -2.293 3.404 9.625 1.00 89.62 72 ARG A C 1
ATOM 580 O O . ARG A 1 72 ? -3.080 3.071 10.512 1.00 89.62 72 ARG A O 1
ATOM 587 N N . ALA A 1 73 ? -1.532 2.537 8.981 1.00 91.62 73 ALA A N 1
ATOM 588 C CA . ALA A 1 73 ? -1.579 1.131 9.312 1.00 91.62 73 ALA A CA 1
ATOM 589 C C . ALA A 1 73 ? -0.254 0.425 9.047 1.00 91.62 73 ALA A C 1
ATOM 591 O O . ALA A 1 73 ? 0.699 1.026 8.550 1.00 91.62 73 ALA A O 1
ATOM 592 N N . MET A 1 74 ? -0.191 -0.823 9.499 1.00 90.62 74 MET A N 1
ATOM 593 C CA . MET A 1 74 ? 0.849 -1.764 9.120 1.00 90.62 74 MET A CA 1
ATOM 594 C C . MET A 1 74 ? 0.346 -3.202 9.232 1.00 90.62 74 MET A C 1
ATOM 596 O O . MET A 1 74 ? -0.427 -3.540 10.138 1.00 90.62 74 MET A O 1
ATOM 600 N N . THR A 1 75 ? 0.900 -4.059 8.383 1.00 90.75 75 THR A N 1
ATOM 601 C CA . THR A 1 75 ? 0.726 -5.512 8.417 1.00 90.75 75 THR A CA 1
ATOM 602 C C . THR A 1 75 ? 2.052 -6.166 8.808 1.00 90.75 75 THR A C 1
ATOM 604 O O . THR A 1 75 ? 2.866 -6.487 7.944 1.00 90.75 75 THR A O 1
ATOM 607 N N . PRO A 1 76 ? 2.335 -6.362 10.114 1.00 85.94 76 PRO A N 1
ATOM 608 C CA . PRO A 1 76 ? 3.619 -6.913 10.561 1.00 85.94 76 PRO A CA 1
ATOM 609 C C . PRO A 1 76 ? 3.827 -8.374 10.142 1.00 85.94 76 PRO A C 1
ATOM 611 O O . PRO A 1 76 ? 4.958 -8.855 10.105 1.00 85.94 76 PRO A O 1
ATOM 614 N N . LYS A 1 77 ? 2.736 -9.100 9.882 1.00 85.25 77 LYS A N 1
ATOM 615 C CA . LYS A 1 77 ? 2.724 -10.429 9.267 1.00 85.25 77 LYS A CA 1
ATOM 616 C C . LYS A 1 77 ? 1.328 -10.741 8.739 1.00 85.25 77 LYS A C 1
ATOM 618 O O . LYS A 1 77 ? 0.353 -10.134 9.179 1.00 85.25 77 LYS A O 1
ATOM 623 N N . SER A 1 78 ? 1.238 -11.757 7.884 1.00 87.56 78 SER A N 1
ATOM 624 C CA . SER A 1 78 ? -0.040 -12.298 7.414 1.00 87.56 78 SER A CA 1
ATOM 625 C C . SER A 1 78 ? -1.006 -12.575 8.578 1.00 87.56 78 SER A C 1
ATOM 627 O O . SER A 1 78 ? -0.619 -13.131 9.614 1.00 87.56 78 SER A O 1
ATOM 629 N N . GLY A 1 79 ? -2.249 -12.129 8.415 1.00 88.06 79 GLY A N 1
ATOM 630 C CA . GLY A 1 79 ? -3.341 -12.252 9.373 1.00 88.06 79 GLY A CA 1
ATOM 631 C C . GLY A 1 79 ? -3.322 -11.230 10.512 1.00 88.06 79 GLY A C 1
ATOM 632 O O . GLY A 1 79 ? -4.169 -11.320 11.397 1.00 88.06 79 GLY A O 1
ATOM 633 N N . ILE A 1 80 ? -2.385 -10.274 10.548 1.00 90.69 80 ILE A N 1
ATOM 634 C CA . ILE A 1 80 ? -2.360 -9.214 11.567 1.00 90.69 80 ILE A CA 1
ATOM 635 C C . ILE A 1 80 ? -2.310 -7.844 10.907 1.00 90.69 80 ILE A C 1
ATOM 637 O O . ILE A 1 80 ? -1.369 -7.550 10.183 1.00 90.69 80 ILE A O 1
ATOM 641 N N . MET A 1 81 ? -3.255 -6.981 11.267 1.00 92.31 81 MET A N 1
ATOM 642 C CA . MET A 1 81 ? -3.279 -5.573 10.881 1.00 92.31 81 MET A CA 1
ATOM 643 C C . MET A 1 81 ? -3.328 -4.698 12.133 1.00 92.31 81 MET A C 1
ATOM 645 O O . MET A 1 81 ? -4.115 -4.940 13.053 1.00 92.31 81 MET A O 1
ATOM 649 N N . ILE A 1 82 ? -2.492 -3.667 12.170 1.00 94.62 82 ILE A N 1
ATOM 650 C CA . ILE A 1 82 ? -2.528 -2.631 13.201 1.00 94.62 82 ILE A CA 1
ATOM 651 C C . ILE A 1 82 ? -2.983 -1.344 12.527 1.00 94.62 82 ILE A C 1
ATOM 653 O O . ILE A 1 82 ? -2.296 -0.833 11.650 1.00 94.62 82 ILE A O 1
ATOM 657 N N . LEU A 1 83 ? -4.135 -0.832 12.943 1.00 93.94 83 LEU A N 1
ATOM 658 C CA . LEU A 1 83 ? -4.719 0.421 12.488 1.00 93.94 83 LEU A CA 1
ATOM 659 C C . LEU A 1 83 ? -4.477 1.492 13.546 1.00 93.94 83 LEU A C 1
ATOM 661 O O . LEU A 1 83 ? -4.823 1.311 14.711 1.00 93.94 83 LEU A O 1
ATOM 665 N N . VAL A 1 84 ? -3.925 2.623 13.134 1.00 92.31 84 VAL A N 1
ATOM 666 C CA . VAL A 1 84 ? -3.815 3.836 13.941 1.00 92.31 84 VAL A CA 1
ATOM 667 C C . VAL A 1 84 ? -4.788 4.853 13.365 1.00 92.31 84 VAL A C 1
ATOM 669 O O . VAL A 1 84 ? -4.629 5.294 12.227 1.00 92.31 84 VAL A O 1
ATOM 672 N N . VAL A 1 85 ? -5.811 5.202 14.140 1.00 92.19 85 VAL A N 1
ATOM 673 C CA . VAL A 1 85 ? -6.912 6.067 13.710 1.00 92.19 85 VAL A CA 1
ATOM 674 C C . VAL A 1 85 ? -6.895 7.351 14.529 1.00 92.19 85 VAL A C 1
ATOM 676 O O . VAL A 1 85 ? -6.719 7.320 15.744 1.00 92.19 85 VAL A O 1
ATOM 679 N N . SER A 1 86 ? -7.122 8.480 13.866 1.00 89.56 86 SER A N 1
ATOM 680 C CA . SER A 1 86 ? -7.313 9.792 14.485 1.00 89.56 86 SER A CA 1
ATOM 681 C C . SER A 1 86 ? -8.786 10.188 14.367 1.00 89.56 86 SER A C 1
ATOM 683 O O . SER A 1 86 ? -9.149 10.944 13.460 1.00 89.56 86 SER A O 1
ATOM 685 N N . PRO A 1 87 ? -9.666 9.669 15.244 1.00 85.56 87 PRO A N 1
ATOM 686 C CA . PRO A 1 87 ? -11.114 9.815 15.094 1.00 85.56 87 PRO A CA 1
ATOM 687 C C . PRO A 1 87 ? -11.597 11.269 15.227 1.00 85.56 87 PRO A C 1
ATOM 689 O O . PRO A 1 87 ? -12.690 11.602 14.778 1.00 85.56 87 PRO A O 1
ATOM 692 N N . SER A 1 88 ? -10.778 12.178 15.769 1.00 82.94 88 SER A N 1
ATOM 693 C CA . SER A 1 88 ? -11.046 13.622 15.736 1.00 82.94 88 SER A CA 1
ATOM 694 C C . SER A 1 88 ? -11.006 14.255 14.333 1.00 82.94 88 SER A C 1
ATOM 696 O O . SER A 1 88 ? -11.452 15.395 14.169 1.00 82.94 88 SER A O 1
ATOM 698 N N . GLN A 1 89 ? -10.475 13.569 13.316 1.00 84.06 89 GLN A N 1
ATOM 699 C CA . GLN A 1 89 ? -10.378 14.070 11.940 1.00 84.06 89 GLN A CA 1
ATOM 700 C C . GLN A 1 89 ? -11.539 13.569 11.079 1.00 84.06 89 GLN A C 1
ATOM 702 O O . GLN A 1 89 ? -11.757 12.376 10.952 1.00 84.06 89 GLN A O 1
ATOM 707 N N . LYS A 1 90 ? -12.276 14.462 10.416 1.00 80.56 90 LYS A N 1
ATOM 708 C CA . LYS A 1 90 ? -13.516 14.086 9.704 1.00 80.56 90 LYS A CA 1
ATOM 709 C C . LYS A 1 90 ? -13.325 13.109 8.536 1.00 80.56 90 LYS A C 1
ATOM 711 O O . LYS A 1 90 ? -14.271 12.416 8.181 1.00 80.56 90 LYS A O 1
ATOM 716 N N . ASP A 1 91 ? -12.142 13.083 7.931 1.00 87.56 91 ASP A N 1
ATOM 717 C CA . ASP A 1 91 ? -11.824 12.274 6.751 1.00 87.56 91 ASP A CA 1
ATOM 718 C C . ASP A 1 91 ? -11.423 10.829 7.091 1.00 87.56 91 ASP A C 1
ATOM 720 O O . ASP A 1 91 ? -11.307 10.008 6.182 1.00 87.56 91 ASP A O 1
ATOM 724 N N . TYR A 1 92 ? -11.241 10.485 8.376 1.00 90.06 92 TYR A N 1
ATOM 725 C CA . TYR A 1 92 ? -10.714 9.170 8.756 1.00 90.06 92 TYR A CA 1
ATOM 726 C C . TYR A 1 92 ? -11.588 8.027 8.217 1.00 90.06 92 TYR A C 1
ATOM 728 O O . TYR A 1 92 ? -11.063 7.014 7.769 1.00 90.06 92 TYR A O 1
ATOM 736 N N . LYS A 1 93 ? -12.918 8.194 8.217 1.00 90.81 93 LYS A N 1
ATOM 737 C CA . LYS A 1 93 ? -13.879 7.156 7.803 1.00 90.81 93 LYS A CA 1
ATOM 738 C C . LYS A 1 93 ? -13.734 6.791 6.329 1.00 90.81 93 LYS A C 1
ATOM 740 O O . LYS A 1 93 ? -13.753 5.614 5.985 1.00 90.81 93 LYS A O 1
ATOM 745 N N . GLU A 1 94 ? -13.559 7.800 5.477 1.00 86.19 94 GLU A N 1
ATOM 746 C CA . GLU A 1 94 ? -13.359 7.622 4.036 1.00 86.19 94 GLU A CA 1
ATOM 747 C C . GLU A 1 94 ? -12.009 6.959 3.748 1.00 86.19 94 GLU A C 1
ATOM 749 O O . GLU A 1 94 ? -11.915 6.062 2.913 1.00 86.19 94 GLU A O 1
ATOM 754 N N . LYS A 1 95 ? -10.961 7.350 4.481 1.00 92.19 95 LYS A N 1
ATOM 755 C CA . LYS A 1 95 ? -9.623 6.770 4.316 1.00 92.19 95 LYS A CA 1
ATOM 756 C C . LYS A 1 95 ? -9.525 5.343 4.849 1.00 92.19 95 LYS A C 1
ATOM 758 O O . LYS A 1 95 ? -8.789 4.533 4.290 1.00 92.19 95 LYS A O 1
ATOM 763 N N . LEU A 1 96 ? -10.265 5.029 5.913 1.00 95.19 96 LEU A N 1
ATOM 764 C CA . LEU A 1 96 ? -10.174 3.759 6.628 1.00 95.19 96 LEU A CA 1
ATOM 765 C C . LEU A 1 96 ? -10.443 2.560 5.714 1.00 95.19 96 LEU A C 1
ATOM 767 O O . LEU A 1 96 ? -9.693 1.591 5.765 1.00 95.19 96 LEU A O 1
ATOM 771 N N . GLN A 1 97 ? -11.450 2.633 4.841 1.00 95.62 97 GLN A N 1
ATOM 772 C CA . GLN A 1 97 ? -11.765 1.530 3.924 1.00 95.62 97 GLN A CA 1
ATOM 773 C C . GLN A 1 97 ? -10.628 1.237 2.929 1.00 95.62 97 GLN A C 1
ATOM 775 O O . GLN A 1 97 ? -10.275 0.076 2.719 1.00 95.62 97 GLN A O 1
ATOM 780 N N . HIS A 1 98 ? -9.999 2.283 2.378 1.00 95.88 98 HIS A N 1
ATOM 781 C CA . HIS A 1 98 ? -8.871 2.148 1.450 1.00 95.88 98 HIS A CA 1
ATOM 782 C C . HIS A 1 98 ? -7.641 1.582 2.155 1.00 95.88 98 HIS A C 1
ATOM 784 O O . HIS A 1 98 ? -7.025 0.643 1.658 1.00 95.88 98 HIS A O 1
ATOM 790 N N . VAL A 1 99 ? -7.316 2.104 3.343 1.00 95.44 99 VAL A N 1
ATOM 791 C CA . VAL A 1 99 ? -6.190 1.611 4.149 1.00 95.44 99 VAL A CA 1
ATOM 792 C C . VAL A 1 99 ? -6.386 0.141 4.528 1.00 95.44 99 VAL A C 1
ATOM 794 O O . VAL A 1 99 ? -5.444 -0.640 4.458 1.00 95.44 99 VAL A O 1
ATOM 797 N N . ILE A 1 100 ? -7.611 -0.277 4.856 1.00 96.06 100 ILE A N 1
ATOM 798 C CA . ILE A 1 100 ? -7.901 -1.689 5.136 1.00 96.06 100 ILE A CA 1
ATOM 799 C C . ILE A 1 100 ? -7.673 -2.557 3.900 1.00 96.06 100 ILE A C 1
ATOM 801 O O . ILE A 1 100 ? -7.083 -3.624 4.030 1.00 96.06 100 ILE A O 1
ATOM 805 N N . ALA A 1 101 ? -8.098 -2.127 2.709 1.00 96.38 101 ALA A N 1
ATOM 806 C CA . ALA A 1 101 ? -7.818 -2.887 1.490 1.00 96.38 101 ALA A CA 1
ATOM 807 C C . ALA A 1 101 ? -6.316 -3.000 1.212 1.00 96.38 101 ALA A C 1
ATOM 809 O O . ALA A 1 101 ? -5.834 -4.086 0.893 1.00 96.38 101 ALA A O 1
ATOM 810 N N . HIS A 1 102 ? -5.581 -1.901 1.379 1.00 96.25 102 HIS A N 1
ATOM 811 C CA . HIS A 1 102 ? -4.134 -1.855 1.194 1.00 96.25 102 HIS A CA 1
ATOM 812 C C . HIS A 1 102 ? -3.426 -2.879 2.102 1.00 96.25 102 HIS A C 1
ATOM 814 O O . HIS A 1 102 ? -2.726 -3.773 1.631 1.00 96.25 102 HIS A O 1
ATOM 820 N N . GLU A 1 103 ? -3.699 -2.838 3.404 1.00 94.94 103 GLU A N 1
ATOM 821 C CA . GLU A 1 103 ? -3.098 -3.761 4.373 1.00 94.94 103 GLU A CA 1
ATOM 822 C C . GLU A 1 103 ? -3.599 -5.205 4.230 1.00 94.94 103 GLU A C 1
ATOM 824 O O . GLU A 1 103 ? -2.851 -6.166 4.421 1.00 94.94 103 GLU A O 1
ATOM 829 N N . TYR A 1 104 ? -4.861 -5.389 3.837 1.00 95.25 104 TYR A N 1
ATOM 830 C CA . TYR A 1 104 ? -5.381 -6.710 3.502 1.00 95.25 104 TYR A CA 1
ATOM 831 C C . TYR A 1 104 ? -4.573 -7.341 2.362 1.00 95.25 104 TYR A C 1
ATOM 833 O O . TYR A 1 104 ? -4.202 -8.511 2.454 1.00 95.25 104 TYR A O 1
ATOM 841 N N . CYS A 1 105 ? -4.227 -6.568 1.327 1.00 95.06 105 CYS A N 1
ATOM 842 C CA . CYS A 1 105 ? -3.372 -7.043 0.243 1.00 95.06 105 CYS A CA 1
ATOM 843 C C . CYS A 1 105 ? -1.993 -7.482 0.752 1.00 95.06 105 CYS A C 1
ATOM 845 O O . CYS A 1 105 ? -1.543 -8.565 0.385 1.00 95.06 105 CYS A O 1
ATOM 847 N N . HIS A 1 106 ? -1.345 -6.717 1.639 1.00 93.38 106 HIS A N 1
ATOM 848 C CA . HIS A 1 106 ? -0.067 -7.131 2.239 1.00 93.38 106 HIS A CA 1
ATOM 849 C C . HIS A 1 106 ? -0.168 -8.443 3.013 1.00 93.38 106 HIS A C 1
ATOM 851 O O . HIS A 1 106 ? 0.744 -9.264 2.978 1.00 93.38 106 HIS A O 1
ATOM 857 N N . SER A 1 107 ? -1.288 -8.678 3.693 1.00 91.12 107 SER A N 1
ATOM 858 C CA . SER A 1 107 ? -1.501 -9.937 4.403 1.00 91.12 107 SER A CA 1
ATOM 859 C C . SER A 1 107 ? -1.645 -11.139 3.464 1.00 91.12 107 SER A C 1
ATOM 861 O O . SER A 1 107 ? -1.405 -12.276 3.885 1.00 91.12 107 SER A O 1
ATOM 863 N N . MET A 1 108 ? -2.062 -10.901 2.221 1.00 91.19 108 MET A N 1
ATOM 864 C CA . MET A 1 108 ? -2.269 -11.929 1.203 1.00 91.19 108 MET A CA 1
ATOM 865 C C . MET A 1 108 ? -1.048 -12.118 0.296 1.00 91.19 108 MET A C 1
ATOM 867 O O . MET A 1 108 ? -0.841 -13.222 -0.209 1.00 91.19 108 MET A O 1
ATOM 871 N N . ASP A 1 109 ? -0.229 -11.081 0.113 1.00 90.31 109 ASP A N 1
ATOM 872 C CA . ASP A 1 109 ? 0.953 -11.119 -0.743 1.00 90.31 109 ASP A CA 1
ATOM 873 C C . ASP A 1 109 ? 2.087 -11.938 -0.106 1.00 90.31 109 ASP A C 1
ATOM 875 O O . ASP A 1 109 ? 2.839 -11.484 0.758 1.00 90.31 109 ASP A O 1
ATOM 879 N N . LYS A 1 110 ? 2.239 -13.177 -0.580 1.00 83.25 110 LYS A N 1
ATOM 880 C CA . LYS A 1 110 ? 3.331 -14.075 -0.178 1.00 83.25 110 LYS A CA 1
ATOM 881 C C . LYS A 1 110 ? 4.596 -13.894 -1.018 1.00 83.25 110 LYS A C 1
ATOM 883 O O . LYS A 1 110 ? 5.629 -14.472 -0.681 1.00 83.25 110 LYS A O 1
ATOM 888 N N . SER A 1 111 ? 4.531 -13.132 -2.109 1.00 80.44 111 SER A N 1
ATOM 889 C CA . SER A 1 111 ? 5.648 -12.954 -3.042 1.00 80.44 111 SER A CA 1
ATOM 890 C C . SER A 1 111 ? 6.751 -12.052 -2.480 1.00 80.44 111 SER A C 1
ATOM 892 O O . SER A 1 111 ? 7.900 -12.177 -2.894 1.00 80.44 111 SER A O 1
ATOM 894 N N . CYS A 1 112 ? 6.419 -11.213 -1.494 1.00 70.00 112 CYS A N 1
ATOM 895 C CA . CYS A 1 112 ? 7.334 -10.258 -0.864 1.00 70.00 112 CYS A CA 1
ATOM 896 C C . CYS A 1 112 ? 7.840 -10.713 0.526 1.00 70.00 112 CYS A C 1
ATOM 898 O O . CYS A 1 112 ? 8.329 -9.903 1.311 1.00 70.00 112 CYS A O 1
ATOM 900 N N . LEU A 1 113 ? 7.724 -12.005 0.868 1.00 63.06 113 LEU A N 1
ATOM 901 C CA . LEU A 1 113 ? 8.175 -12.541 2.161 1.00 63.06 113 LEU A CA 1
ATOM 902 C C . LEU A 1 113 ? 9.715 -12.648 2.223 1.00 63.06 113 LEU A C 1
ATOM 904 O O . LEU A 1 113 ? 10.295 -13.565 1.645 1.00 63.06 113 LEU A O 1
ATOM 908 N N . GLY A 1 114 ? 10.386 -11.757 2.967 1.00 61.38 114 GLY A N 1
ATOM 909 C CA . GLY A 1 114 ? 11.838 -11.818 3.206 1.00 61.38 114 GLY A CA 1
ATOM 910 C C . GLY A 1 114 ? 12.494 -10.459 3.483 1.00 61.38 114 GLY A C 1
ATOM 911 O O . GLY A 1 114 ? 11.815 -9.480 3.776 1.00 61.38 114 GLY A O 1
ATOM 912 N N . GLU A 1 115 ? 13.829 -10.396 3.398 1.00 59.91 115 GLU A N 1
ATOM 913 C CA . GLU A 1 115 ? 14.550 -9.114 3.337 1.00 59.91 115 GLU A CA 1
ATOM 914 C C . GLU A 1 115 ? 14.261 -8.426 1.997 1.00 59.91 115 GLU A C 1
ATOM 916 O O . GLU A 1 115 ? 14.808 -8.844 0.972 1.00 59.91 115 GLU A O 1
ATOM 921 N N . SER A 1 116 ? 13.435 -7.379 2.014 1.00 81.00 116 SER A N 1
ATOM 922 C CA . SER A 1 116 ? 13.050 -6.643 0.811 1.00 81.00 116 SER A CA 1
ATOM 923 C C . SER A 1 116 ? 14.177 -5.739 0.303 1.00 81.00 116 SER A C 1
ATOM 925 O O . SER A 1 116 ? 14.822 -5.007 1.060 1.00 81.00 116 SER A O 1
ATOM 927 N N . ASN A 1 117 ? 14.417 -5.778 -1.006 1.00 93.38 117 ASN A N 1
ATOM 928 C CA . ASN A 1 117 ? 15.195 -4.756 -1.700 1.00 93.38 117 ASN A CA 1
ATOM 929 C C . ASN A 1 117 ? 14.298 -3.563 -2.119 1.00 93.38 117 ASN A C 1
ATOM 931 O O . ASN A 1 117 ? 13.100 -3.520 -1.813 1.00 93.38 117 ASN A O 1
ATOM 935 N N . MET A 1 118 ? 14.873 -2.557 -2.785 1.00 95.44 118 MET A N 1
ATOM 936 C CA . MET A 1 118 ? 14.138 -1.386 -3.277 1.00 95.44 118 MET A CA 1
ATOM 937 C C . MET A 1 118 ? 12.992 -1.774 -4.221 1.00 95.44 118 MET A C 1
ATOM 939 O O . MET A 1 118 ? 11.881 -1.268 -4.060 1.00 95.44 118 MET A O 1
ATOM 943 N N . LEU A 1 119 ? 13.243 -2.661 -5.188 1.00 96.19 119 LEU A N 1
ATOM 944 C CA . LEU A 1 119 ? 12.223 -3.121 -6.128 1.00 96.19 119 LEU A CA 1
ATOM 945 C C . LEU A 1 119 ? 11.110 -3.883 -5.410 1.00 96.19 119 LEU A C 1
ATOM 947 O O . LEU A 1 119 ? 9.945 -3.551 -5.607 1.00 96.19 119 LEU A O 1
ATOM 951 N N . ASP A 1 120 ? 11.455 -4.828 -4.534 1.00 95.50 120 ASP A N 1
ATOM 952 C CA . ASP A 1 120 ? 10.482 -5.587 -3.741 1.00 95.50 120 ASP A CA 1
ATOM 953 C C . ASP A 1 120 ? 9.566 -4.642 -2.964 1.00 95.50 120 ASP A C 1
ATOM 955 O O . ASP A 1 120 ? 8.349 -4.806 -2.957 1.00 95.50 120 ASP A O 1
ATOM 959 N N . SER A 1 121 ? 10.151 -3.605 -2.358 1.00 94.25 121 SER A N 1
ATOM 960 C CA . SER A 1 121 ? 9.406 -2.618 -1.579 1.00 94.25 121 SER A CA 1
ATOM 961 C C . SER A 1 121 ? 8.463 -1.797 -2.465 1.00 94.25 121 SER A C 1
ATOM 963 O O . SER A 1 121 ? 7.289 -1.657 -2.140 1.00 94.25 121 SER A O 1
ATOM 965 N N . ILE A 1 122 ? 8.936 -1.298 -3.612 1.00 95.94 122 ILE A N 1
ATOM 966 C CA . ILE A 1 122 ? 8.106 -0.528 -4.554 1.00 95.94 122 ILE A CA 1
ATOM 967 C C . ILE A 1 122 ? 6.963 -1.381 -5.112 1.00 95.94 122 ILE A C 1
ATOM 969 O O . ILE A 1 122 ? 5.831 -0.907 -5.194 1.00 95.94 122 ILE A O 1
ATOM 973 N N . ILE A 1 123 ? 7.230 -2.632 -5.495 1.00 97.25 123 ILE A N 1
ATOM 974 C CA . ILE A 1 123 ? 6.198 -3.507 -6.057 1.00 97.25 123 ILE A CA 1
ATOM 975 C C . ILE A 1 123 ? 5.203 -3.952 -4.982 1.00 97.25 123 ILE A C 1
ATOM 977 O O . ILE A 1 123 ? 4.008 -3.948 -5.260 1.00 97.25 123 ILE A O 1
ATOM 981 N N . SER A 1 124 ? 5.652 -4.268 -3.764 1.00 95.50 124 SER A N 1
ATOM 982 C CA . SER A 1 124 ? 4.767 -4.604 -2.638 1.00 95.50 124 SER A CA 1
ATOM 983 C C . SER A 1 124 ? 3.773 -3.474 -2.352 1.00 95.50 124 SER A C 1
ATOM 985 O O . SER A 1 124 ? 2.562 -3.698 -2.351 1.00 95.50 124 SER A O 1
ATOM 987 N N . GLU A 1 125 ? 4.266 -2.240 -2.193 1.00 95.44 125 GLU A N 1
ATOM 988 C CA . GLU A 1 125 ? 3.412 -1.060 -1.985 1.00 95.44 125 GLU A CA 1
ATOM 989 C C . GLU A 1 125 ? 2.507 -0.795 -3.194 1.00 95.44 125 GLU A C 1
ATOM 991 O O . GLU A 1 125 ? 1.327 -0.471 -3.060 1.00 95.44 125 GLU A O 1
ATOM 996 N N . GLY A 1 126 ? 3.038 -0.988 -4.403 1.00 96.88 126 GLY A N 1
ATOM 997 C CA . GLY A 1 126 ? 2.290 -0.825 -5.642 1.00 96.88 126 GLY A CA 1
ATOM 998 C C . GLY A 1 126 ? 1.133 -1.803 -5.803 1.00 96.88 126 GLY A C 1
ATOM 999 O O . GLY A 1 126 ? 0.068 -1.421 -6.294 1.00 96.88 126 GLY A O 1
ATOM 1000 N N . LYS A 1 127 ? 1.325 -3.056 -5.381 1.00 97.50 127 LYS A N 1
ATOM 1001 C CA . LYS A 1 127 ? 0.294 -4.096 -5.385 1.00 97.50 127 LYS A CA 1
ATOM 1002 C C . LYS A 1 127 ? -0.813 -3.760 -4.402 1.00 97.50 127 LYS A C 1
ATOM 1004 O O . LYS A 1 127 ? -1.980 -3.750 -4.793 1.00 97.50 127 LYS A O 1
ATOM 1009 N N . ALA A 1 128 ? -0.438 -3.436 -3.167 1.00 96.44 128 ALA A N 1
ATOM 1010 C CA . ALA A 1 128 ? -1.377 -3.052 -2.125 1.00 96.44 128 ALA A CA 1
ATOM 1011 C C . ALA A 1 128 ? -2.197 -1.824 -2.529 1.00 96.44 128 ALA A C 1
ATOM 1013 O O . ALA A 1 128 ? -3.426 -1.821 -2.423 1.00 96.44 128 ALA A O 1
ATOM 1014 N N . GLU A 1 129 ? -1.538 -0.823 -3.109 1.00 97.12 129 GLU A N 1
ATOM 1015 C CA . GLU A 1 129 ? -2.200 0.389 -3.561 1.00 97.12 129 GLU A CA 1
ATOM 1016 C C . GLU A 1 129 ? -3.082 0.171 -4.797 1.00 97.12 129 GLU A C 1
ATOM 1018 O O . GLU A 1 129 ? -4.188 0.710 -4.880 1.00 97.12 129 GLU A O 1
ATOM 1023 N N . SER A 1 130 ? -2.656 -0.664 -5.746 1.00 97.00 130 SER A N 1
ATOM 1024 C CA . SER A 1 130 ? -3.490 -1.026 -6.898 1.00 97.00 130 SER A CA 1
ATOM 1025 C C . SER A 1 130 ? -4.731 -1.804 -6.465 1.00 97.00 130 SER A C 1
ATOM 1027 O O . SER A 1 130 ? -5.831 -1.498 -6.923 1.00 97.00 130 SER A O 1
ATOM 1029 N N . PHE A 1 131 ? -4.584 -2.766 -5.548 1.00 97.69 131 PHE A N 1
ATOM 1030 C CA . PHE A 1 131 ? -5.707 -3.520 -4.994 1.00 97.69 131 PHE A CA 1
ATOM 1031 C C . PHE A 1 131 ? -6.712 -2.597 -4.297 1.00 97.69 131 PHE A C 1
ATOM 1033 O O . PHE A 1 131 ? -7.908 -2.665 -4.588 1.00 97.69 131 PHE A O 1
ATOM 1040 N N . ALA A 1 132 ? -6.235 -1.692 -3.439 1.00 97.12 132 ALA A N 1
ATOM 1041 C CA . ALA A 1 132 ? -7.083 -0.735 -2.738 1.00 97.12 132 ALA A CA 1
ATOM 1042 C C . ALA A 1 132 ? -7.839 0.195 -3.700 1.00 97.12 132 ALA A C 1
ATOM 1044 O O . ALA A 1 132 ? -9.046 0.373 -3.549 1.00 97.12 132 ALA A O 1
ATOM 1045 N N . ASN A 1 133 ? -7.176 0.691 -4.751 1.00 96.06 133 ASN A N 1
ATOM 1046 C CA . ASN A 1 133 ? -7.812 1.506 -5.792 1.00 96.06 133 ASN A CA 1
ATOM 1047 C C . ASN A 1 133 ? -8.894 0.748 -6.583 1.00 96.06 133 ASN A C 1
ATOM 1049 O O . ASN A 1 133 ? -9.883 1.352 -6.993 1.00 96.06 133 ASN A O 1
ATOM 1053 N N . ILE A 1 134 ? -8.728 -0.559 -6.814 1.00 96.38 134 ILE A N 1
ATOM 1054 C CA . ILE A 1 134 ? -9.757 -1.391 -7.461 1.00 96.38 134 ILE A CA 1
ATOM 1055 C C . ILE A 1 134 ? -10.923 -1.634 -6.494 1.00 96.38 134 ILE A C 1
ATOM 1057 O O . ILE A 1 134 ? -12.084 -1.586 -6.900 1.00 96.38 134 ILE A O 1
ATOM 1061 N N . ALA A 1 135 ? -10.626 -1.887 -5.217 1.00 96.75 135 ALA A N 1
ATOM 1062 C CA . ALA A 1 135 ? -11.638 -2.133 -4.199 1.00 96.75 135 ALA A CA 1
ATOM 1063 C C . ALA A 1 135 ? -12.449 -0.871 -3.867 1.00 96.75 135 ALA A C 1
ATOM 1065 O O . ALA A 1 135 ? -13.650 -0.977 -3.644 1.00 96.75 135 ALA A O 1
ATOM 1066 N N . PHE A 1 136 ? -11.843 0.316 -3.863 1.00 95.56 136 PHE A N 1
ATOM 1067 C CA . PHE A 1 136 ? -12.473 1.577 -3.451 1.00 95.56 136 PHE A CA 1
ATOM 1068 C C . PHE A 1 136 ? -12.131 2.735 -4.408 1.00 95.56 136 PHE A C 1
ATOM 1070 O O . PHE A 1 136 ? -11.494 3.709 -4.007 1.00 95.56 136 PHE A O 1
ATOM 1077 N N . PRO A 1 137 ? -12.554 2.667 -5.685 1.00 93.94 137 PRO A N 1
ATOM 1078 C CA . PRO A 1 137 ? -12.155 3.625 -6.723 1.00 93.94 137 PRO A CA 1
ATOM 1079 C C . PRO A 1 137 ? -12.618 5.068 -6.468 1.00 93.94 137 PRO A C 1
ATOM 1081 O O . PRO A 1 137 ? -12.066 6.013 -7.048 1.00 93.94 137 PRO A O 1
ATOM 1084 N N . GLU A 1 138 ? -13.644 5.251 -5.637 1.00 91.94 138 GLU A N 1
ATOM 1085 C CA . GLU A 1 138 ? -14.169 6.547 -5.217 1.00 91.94 138 GLU A CA 1
ATOM 1086 C C . GLU A 1 138 ? -1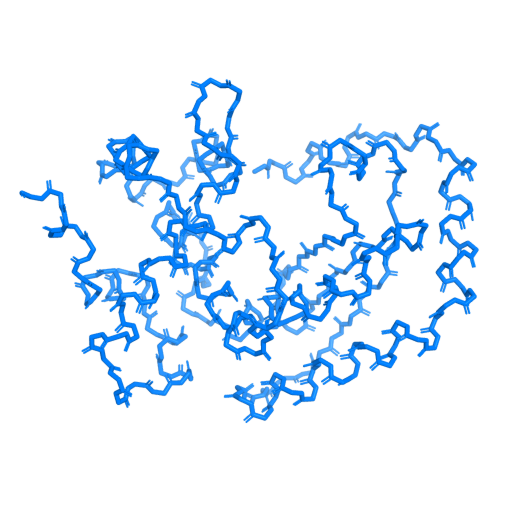3.269 7.277 -4.211 1.00 91.94 138 GLU A C 1
ATOM 1088 O O . GLU A 1 138 ? -13.296 8.507 -4.180 1.00 91.94 138 GLU A O 1
ATOM 1093 N N . VAL A 1 139 ? -12.445 6.554 -3.444 1.00 89.81 139 VAL A N 1
ATOM 1094 C CA . VAL A 1 139 ? -11.540 7.154 -2.458 1.00 89.81 139 VAL A CA 1
ATOM 1095 C C . VAL A 1 139 ? -10.329 7.723 -3.178 1.00 89.81 139 VAL A C 1
ATOM 1097 O O . VAL A 1 139 ? -9.657 7.040 -3.950 1.00 89.81 139 VAL A O 1
ATOM 1100 N N . LYS A 1 140 ? -10.037 9.003 -2.941 1.00 84.38 140 LYS A N 1
ATOM 1101 C CA . LYS A 1 140 ? -8.890 9.687 -3.548 1.00 84.38 140 LYS A CA 1
ATOM 1102 C C . LYS A 1 140 ? -7.875 10.055 -2.477 1.00 84.38 140 LYS A C 1
ATOM 1104 O O . LYS A 1 140 ? -7.988 11.100 -1.840 1.00 84.38 140 LYS A O 1
ATOM 1109 N N . LEU A 1 141 ? -6.857 9.213 -2.302 1.00 85.38 141 LEU A N 1
ATOM 1110 C CA . LEU A 1 141 ? -5.725 9.524 -1.430 1.00 85.38 141 LEU A CA 1
ATOM 1111 C C . LEU A 1 141 ? -4.586 10.175 -2.216 1.00 85.38 141 LEU A C 1
ATOM 1113 O O . LEU A 1 141 ? -4.400 9.938 -3.409 1.00 85.38 141 LEU A O 1
ATOM 1117 N N . ARG A 1 142 ? -3.770 10.978 -1.523 1.00 81.12 142 ARG A N 1
ATOM 1118 C CA . ARG A 1 142 ? -2.575 11.609 -2.113 1.00 81.12 142 ARG A CA 1
ATOM 1119 C C . ARG A 1 142 ? -1.574 10.574 -2.630 1.00 81.12 142 ARG A C 1
ATOM 1121 O O . ARG A 1 142 ? -0.996 10.770 -3.693 1.00 81.12 142 ARG A O 1
ATOM 1128 N N . LEU A 1 143 ? -1.413 9.471 -1.901 1.00 82.75 143 LEU A N 1
ATOM 1129 C CA . LEU A 1 143 ? -0.547 8.348 -2.273 1.00 82.75 143 LEU A CA 1
ATOM 1130 C C . LEU A 1 143 ? -1.063 7.552 -3.489 1.00 82.75 143 LEU A C 1
ATOM 1132 O O . LEU A 1 143 ? -0.290 6.842 -4.123 1.00 82.75 143 LEU A O 1
ATOM 1136 N N . SER A 1 144 ? -2.343 7.707 -3.851 1.00 80.38 144 SER A N 1
ATOM 1137 C CA . SER A 1 144 ? -2.968 7.042 -5.004 1.00 80.38 144 SER A CA 1
ATOM 1138 C C . SER A 1 144 ? -2.812 7.832 -6.307 1.00 80.38 144 SER A C 1
ATOM 1140 O O . SER A 1 144 ? -3.104 7.304 -7.383 1.00 80.38 144 SER A O 1
ATOM 1142 N N . ALA A 1 145 ? -2.398 9.101 -6.222 1.00 86.75 145 ALA A N 1
ATOM 1143 C CA . ALA A 1 145 ? -2.238 9.984 -7.370 1.00 86.75 145 ALA A CA 1
ATOM 1144 C C . ALA A 1 145 ? -0.933 9.697 -8.123 1.00 86.75 145 ALA A C 1
ATOM 1146 O O . ALA A 1 145 ? 0.114 9.491 -7.511 1.00 86.75 145 ALA A O 1
ATOM 1147 N N . ASP A 1 146 ? -0.962 9.768 -9.450 1.00 89.31 146 ASP A N 1
ATOM 1148 C CA . ASP A 1 146 ? 0.244 9.579 -10.258 1.00 89.31 146 ASP A CA 1
ATOM 1149 C C . ASP A 1 146 ? 1.251 10.715 -10.028 1.00 89.31 146 ASP A C 1
ATOM 1151 O O . ASP A 1 146 ? 0.875 11.858 -9.747 1.00 89.31 146 ASP A O 1
ATOM 1155 N N . LEU A 1 147 ? 2.544 10.400 -10.119 1.00 92.12 147 LEU A N 1
ATOM 1156 C CA . LEU A 1 147 ? 3.616 11.399 -10.162 1.00 92.12 147 LEU A CA 1
ATOM 1157 C C . LEU A 1 147 ? 3.516 12.224 -11.451 1.00 92.12 147 LEU A C 1
ATOM 1159 O O . LEU A 1 147 ? 3.148 11.707 -12.508 1.00 92.12 147 LEU A O 1
ATOM 1163 N N . GLY A 1 148 ? 3.862 13.512 -11.378 1.00 92.75 148 GLY A N 1
ATOM 1164 C CA . GLY A 1 148 ? 4.095 14.285 -12.596 1.00 92.75 148 GLY A CA 1
ATOM 1165 C C . GLY A 1 148 ? 5.266 13.686 -13.381 1.00 92.75 148 GLY A C 1
ATOM 1166 O O . GLY A 1 148 ? 6.181 13.124 -12.785 1.00 92.75 148 GLY A O 1
ATOM 1167 N N . ARG A 1 149 ? 5.282 13.823 -14.715 1.00 93.56 149 ARG A N 1
ATOM 1168 C CA . ARG A 1 149 ? 6.318 13.202 -15.567 1.00 93.56 149 ARG A CA 1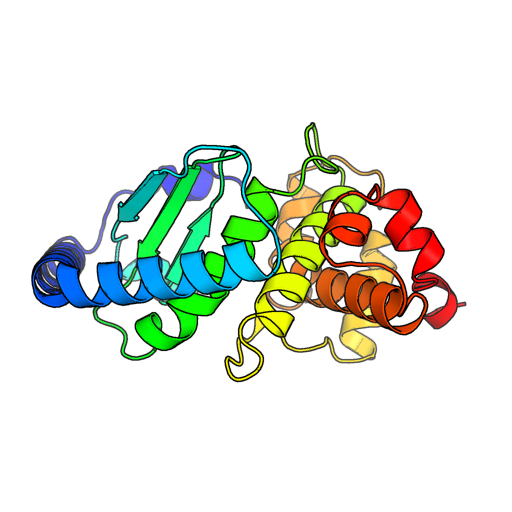
ATOM 1169 C C . ARG A 1 149 ? 7.749 13.525 -15.110 1.00 93.56 149 ARG A C 1
ATOM 1171 O O . ARG A 1 149 ? 8.584 12.628 -15.072 1.00 93.56 149 ARG A O 1
ATOM 1178 N N . ASP A 1 150 ? 8.017 14.776 -14.745 1.00 93.00 150 ASP A N 1
ATOM 1179 C CA . ASP A 1 150 ? 9.348 15.212 -14.301 1.00 93.00 150 ASP A CA 1
ATOM 1180 C C . ASP A 1 150 ? 9.701 14.676 -12.906 1.00 93.00 150 ASP A C 1
ATOM 1182 O O . ASP A 1 150 ? 10.843 14.287 -12.656 1.00 93.00 150 ASP A O 1
ATOM 1186 N N . GLU A 1 151 ? 8.718 14.613 -12.003 1.00 93.19 151 GLU A N 1
ATOM 1187 C CA . GLU A 1 151 ? 8.876 14.006 -10.679 1.00 93.19 151 GLU A CA 1
ATOM 1188 C C . GLU A 1 151 ? 9.196 12.515 -10.803 1.00 93.19 151 GLU A C 1
ATOM 1190 O O . GLU A 1 151 ? 10.123 12.014 -10.174 1.00 93.19 151 GLU A O 1
ATOM 1195 N N . GLU A 1 152 ? 8.452 11.818 -11.657 1.00 94.88 152 GLU A N 1
ATOM 1196 C CA . GLU A 1 152 ? 8.625 10.399 -11.927 1.00 94.88 152 GLU A CA 1
ATOM 1197 C C . GLU A 1 152 ? 9.984 10.104 -12.560 1.00 94.88 152 GLU A C 1
ATOM 1199 O O . GLU A 1 152 ? 10.683 9.207 -12.097 1.00 94.88 152 GLU A O 1
ATOM 1204 N N . LEU A 1 153 ? 10.405 10.899 -13.553 1.00 94.00 153 LEU A N 1
ATOM 1205 C CA . LEU A 1 153 ? 11.731 10.783 -14.163 1.00 94.00 153 LEU A CA 1
ATOM 1206 C C . LEU A 1 153 ? 12.841 10.968 -13.125 1.00 94.00 153 LEU A C 1
ATOM 1208 O O . LEU A 1 153 ? 13.832 10.232 -13.136 1.00 94.00 153 LEU A O 1
ATOM 1212 N N . LYS A 1 154 ? 12.685 11.947 -12.226 1.00 92.62 154 LYS A N 1
ATOM 1213 C CA . LYS A 1 154 ? 13.653 12.214 -11.160 1.00 92.62 154 LYS A CA 1
ATOM 1214 C C . LYS A 1 154 ? 13.763 11.023 -10.209 1.00 92.62 154 LYS A C 1
ATOM 1216 O O . LYS A 1 154 ? 14.870 10.538 -9.992 1.00 92.62 154 LYS A O 1
ATOM 1221 N N . VAL A 1 155 ? 12.631 10.528 -9.701 1.00 94.12 155 VAL A N 1
ATOM 1222 C CA . VAL A 1 155 ? 12.589 9.357 -8.810 1.00 94.12 155 VAL A CA 1
ATOM 1223 C C . VAL A 1 155 ? 13.177 8.136 -9.515 1.00 94.12 155 VAL A C 1
ATOM 1225 O O . VAL A 1 155 ? 14.050 7.472 -8.964 1.00 94.12 155 VAL A O 1
ATOM 1228 N N . TRP A 1 156 ? 12.766 7.872 -10.757 1.00 95.56 156 TRP A N 1
ATOM 1229 C CA . TRP A 1 156 ? 13.253 6.740 -11.542 1.00 95.56 156 TRP A CA 1
ATOM 1230 C C . TRP A 1 156 ? 14.771 6.783 -11.748 1.00 95.56 156 TRP A C 1
ATOM 1232 O O . TRP A 1 156 ? 15.458 5.787 -11.526 1.00 95.56 156 TRP A O 1
ATOM 1242 N N . THR A 1 157 ? 15.313 7.948 -12.110 1.00 93.69 157 THR A N 1
ATOM 1243 C CA . THR A 1 157 ? 16.758 8.131 -12.315 1.00 93.69 157 THR A CA 1
ATOM 1244 C C . THR A 1 157 ? 17.557 7.864 -11.041 1.00 93.69 157 THR A C 1
ATOM 1246 O O . THR A 1 157 ? 18.666 7.342 -11.119 1.00 93.69 157 THR A O 1
ATOM 1249 N N . GLU A 1 158 ? 17.000 8.184 -9.873 1.00 92.94 158 GLU A N 1
ATOM 1250 C CA . GLU A 1 158 ? 17.656 7.965 -8.583 1.00 92.94 158 GLU A CA 1
ATOM 1251 C C . GLU A 1 158 ? 17.713 6.481 -8.181 1.00 92.94 158 GLU A C 1
ATOM 1253 O O . GLU A 1 158 ? 18.670 6.055 -7.523 1.00 92.94 158 GLU A O 1
ATOM 1258 N N . ILE A 1 159 ? 16.718 5.684 -8.589 1.00 94.88 159 ILE A N 1
ATOM 1259 C CA . ILE A 1 159 ? 16.554 4.298 -8.125 1.00 94.88 159 ILE A CA 1
ATOM 1260 C C . ILE A 1 159 ? 16.955 3.228 -9.142 1.00 94.88 159 ILE A C 1
ATOM 1262 O O . ILE A 1 159 ? 17.246 2.109 -8.722 1.00 94.88 159 ILE A O 1
ATOM 1266 N N . LYS A 1 160 ? 16.967 3.524 -10.451 1.00 95.25 160 LYS A N 1
ATOM 1267 C CA . LYS A 1 160 ? 17.088 2.507 -11.518 1.00 95.25 160 LYS A CA 1
ATOM 1268 C C . LYS A 1 160 ? 18.331 1.617 -11.395 1.00 95.25 160 LYS A C 1
ATOM 1270 O O . LYS A 1 160 ? 18.249 0.414 -11.610 1.00 95.25 160 LYS A O 1
ATOM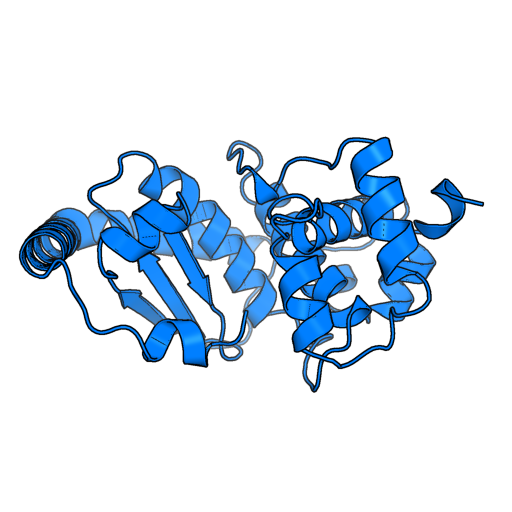 1275 N N . ASP A 1 161 ? 19.453 2.186 -10.954 1.00 95.56 161 ASP A N 1
ATOM 1276 C CA . ASP A 1 161 ? 20.726 1.470 -10.780 1.00 95.56 161 ASP A CA 1
ATOM 1277 C C . ASP A 1 161 ? 20.879 0.873 -9.364 1.00 95.56 161 ASP A C 1
ATOM 1279 O O . ASP A 1 161 ? 21.916 0.314 -9.011 1.00 95.56 161 ASP A O 1
ATOM 1283 N N . LYS A 1 162 ? 19.848 1.016 -8.521 1.00 95.62 162 LYS A N 1
ATOM 1284 C CA . LYS A 1 162 ? 19.815 0.618 -7.105 1.00 95.62 162 LYS A CA 1
ATOM 1285 C C . LYS A 1 162 ? 18.581 -0.217 -6.753 1.00 95.62 162 LYS A C 1
ATOM 1287 O O . LYS A 1 162 ? 18.255 -0.349 -5.574 1.00 95.62 162 LYS A O 1
ATOM 1292 N N . LEU A 1 163 ? 17.911 -0.804 -7.745 1.00 95.50 163 LEU A N 1
ATOM 1293 C CA . LEU A 1 163 ? 16.711 -1.625 -7.545 1.00 95.50 163 LEU A CA 1
ATOM 1294 C C . LEU A 1 163 ? 16.954 -2.825 -6.617 1.00 95.50 163 LEU A C 1
ATOM 1296 O O . LEU A 1 163 ? 16.094 -3.162 -5.815 1.00 95.50 163 LEU A O 1
ATOM 1300 N N . SER A 1 164 ? 18.150 -3.414 -6.648 1.00 95.44 164 SER A N 1
ATOM 1301 C CA . SER A 1 164 ? 18.543 -4.520 -5.765 1.00 95.44 164 SER A CA 1
ATOM 1302 C C . SER A 1 164 ? 19.097 -4.074 -4.402 1.00 95.44 164 SER A C 1
ATOM 1304 O O . SER A 1 164 ? 19.494 -4.918 -3.595 1.00 95.44 164 SER A O 1
ATOM 1306 N N . SER A 1 165 ? 19.147 -2.766 -4.119 1.00 94.75 165 SER A N 1
ATOM 1307 C CA . SER A 1 165 ? 19.643 -2.250 -2.840 1.00 94.75 165 SER A CA 1
ATOM 1308 C C . SER A 1 165 ? 18.752 -2.703 -1.688 1.00 94.75 165 SER A C 1
ATOM 1310 O O . SER A 1 165 ? 17.533 -2.610 -1.784 1.00 94.75 165 SER A O 1
ATOM 1312 N N . LYS A 1 166 ? 19.371 -3.131 -0.584 1.00 93.75 166 LYS A N 1
ATOM 1313 C CA . LYS A 1 166 ? 18.721 -3.459 0.698 1.00 93.75 166 LYS A CA 1
ATOM 1314 C C . LYS A 1 166 ? 18.978 -2.405 1.782 1.00 93.75 166 LYS A C 1
ATOM 1316 O O . LYS A 1 166 ? 18.684 -2.618 2.955 1.00 93.75 166 LYS A O 1
ATOM 1321 N N . ASP A 1 167 ? 19.587 -1.278 1.415 1.00 91.81 167 ASP A N 1
ATOM 1322 C CA . ASP A 1 167 ? 19.920 -0.220 2.364 1.00 91.81 167 ASP A CA 1
ATOM 1323 C C . ASP A 1 167 ? 18.653 0.527 2.802 1.00 91.81 167 ASP A C 1
ATOM 1325 O O . ASP A 1 167 ? 18.124 1.372 2.078 1.00 91.81 167 ASP A O 1
ATOM 1329 N N . GLY A 1 168 ? 18.176 0.243 4.016 1.00 85.50 168 GLY A N 1
ATOM 1330 C CA . GLY A 1 168 ? 17.002 0.898 4.593 1.00 85.50 168 GLY A CA 1
ATOM 1331 C C . GLY A 1 168 ? 17.137 2.421 4.733 1.00 85.50 168 GLY A C 1
ATOM 1332 O O . GLY A 1 168 ? 16.121 3.123 4.699 1.00 85.50 168 GLY A O 1
ATOM 1333 N N . SER A 1 169 ? 18.368 2.944 4.832 1.00 88.56 169 SER A N 1
ATOM 1334 C CA . SER A 1 169 ? 18.634 4.388 4.856 1.00 88.56 169 SER A CA 1
ATOM 1335 C C . SER A 1 169 ? 18.448 5.045 3.486 1.00 88.56 169 SER A C 1
ATOM 1337 O O . SER A 1 169 ? 18.222 6.248 3.421 1.00 88.56 169 SER A O 1
ATOM 1339 N N . PHE A 1 170 ? 18.449 4.254 2.411 1.00 90.12 170 PHE A N 1
ATOM 1340 C CA . PHE A 1 170 ? 18.118 4.680 1.054 1.00 90.12 170 PHE A CA 1
ATOM 1341 C C . PHE A 1 170 ? 16.655 4.373 0.693 1.00 90.12 170 PHE A C 1
ATOM 1343 O O . PHE A 1 170 ? 15.942 5.251 0.210 1.00 90.12 170 PHE A O 1
ATOM 1350 N N . ILE A 1 171 ? 16.167 3.161 0.987 1.00 90.88 171 ILE A N 1
ATOM 1351 C CA . ILE A 1 171 ? 14.794 2.727 0.668 1.00 90.88 171 ILE A CA 1
ATOM 1352 C C . ILE A 1 171 ? 13.756 3.607 1.365 1.00 90.88 171 ILE A C 1
ATOM 1354 O O . ILE A 1 171 ? 12.830 4.109 0.732 1.00 90.88 171 ILE A O 1
ATOM 1358 N N . GLY A 1 172 ? 13.915 3.837 2.672 1.00 88.25 172 GLY A N 1
ATOM 1359 C CA . GLY A 1 172 ? 12.949 4.596 3.463 1.00 88.25 172 GLY A CA 1
ATOM 1360 C C . GLY A 1 172 ? 12.667 6.001 2.909 1.00 88.25 172 GLY A C 1
ATOM 1361 O O . GLY A 1 172 ? 11.490 6.324 2.722 1.00 88.25 172 GLY A O 1
ATOM 1362 N N . PRO A 1 173 ? 13.700 6.825 2.662 1.00 91.25 173 PRO A N 1
ATOM 1363 C CA . PRO A 1 173 ? 13.555 8.144 2.044 1.00 91.25 173 PRO A CA 1
ATOM 1364 C C . PRO A 1 173 ? 12.903 8.126 0.657 1.00 91.25 173 PRO A C 1
ATOM 1366 O O . PRO A 1 173 ? 12.058 8.970 0.383 1.00 91.25 173 PRO A O 1
ATOM 1369 N N . ILE A 1 174 ? 13.223 7.151 -0.197 1.00 91.50 174 ILE A N 1
ATOM 1370 C CA . ILE A 1 174 ? 12.598 7.032 -1.524 1.00 91.50 174 ILE A CA 1
ATOM 1371 C C . ILE A 1 174 ? 11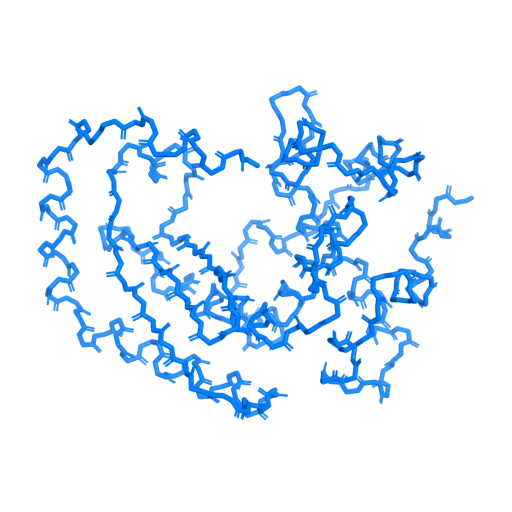.111 6.689 -1.418 1.00 91.50 174 ILE A C 1
ATOM 1373 O O . ILE A 1 174 ? 10.286 7.317 -2.078 1.00 91.50 174 ILE A O 1
ATOM 1377 N N . LEU A 1 175 ? 10.748 5.710 -0.581 1.00 90.50 175 LEU A N 1
ATOM 1378 C CA . LEU A 1 175 ? 9.351 5.292 -0.448 1.00 90.50 175 LEU A CA 1
ATOM 1379 C C . LEU A 1 175 ? 8.468 6.436 0.060 1.00 90.50 175 LEU A C 1
ATOM 1381 O O . LEU A 1 175 ? 7.389 6.670 -0.480 1.00 90.50 175 LEU A O 1
ATOM 1385 N N . ASN A 1 176 ? 8.939 7.155 1.081 1.00 87.50 176 ASN A N 1
ATOM 1386 C CA . ASN A 1 176 ? 8.136 8.143 1.804 1.00 87.50 176 ASN A CA 1
ATOM 1387 C C . ASN A 1 176 ? 8.268 9.570 1.251 1.00 87.50 176 ASN A C 1
ATOM 1389 O O . ASN A 1 176 ? 7.367 10.380 1.465 1.00 87.50 176 ASN A O 1
ATOM 1393 N N . GLY A 1 177 ? 9.358 9.878 0.550 1.00 87.94 177 GLY A N 1
ATOM 1394 C CA . GLY A 1 177 ? 9.726 11.229 0.140 1.00 87.94 177 GLY A CA 1
ATOM 1395 C C . GLY A 1 177 ? 10.799 11.866 1.028 1.00 87.94 177 GLY A C 1
ATOM 1396 O O . GLY A 1 177 ? 11.072 11.429 2.151 1.00 87.94 177 GLY A O 1
ATOM 1397 N N . THR A 1 178 ? 11.409 12.934 0.515 1.00 85.56 178 THR A N 1
ATOM 1398 C CA . THR A 1 178 ? 12.475 13.705 1.169 1.00 85.56 178 THR A CA 1
ATOM 1399 C C . THR A 1 178 ? 12.208 15.199 1.055 1.00 85.56 178 THR A C 1
ATOM 1401 O O . THR A 1 178 ? 11.538 15.663 0.131 1.00 85.56 178 THR A O 1
ATOM 1404 N N . LYS A 1 179 ? 12.767 15.997 1.973 1.00 75.94 179 LYS A N 1
ATOM 1405 C CA . LYS A 1 179 ? 12.689 17.465 1.859 1.00 75.94 179 LYS A CA 1
ATOM 1406 C C . LYS A 1 179 ? 13.514 17.978 0.677 1.00 75.94 179 LYS A C 1
ATOM 1408 O O . LYS A 1 179 ? 13.239 19.044 0.138 1.00 75.94 179 LYS A O 1
ATOM 1413 N N . GLU A 1 180 ? 14.508 17.197 0.277 1.00 74.94 180 GLU A N 1
ATOM 1414 C CA . GLU A 1 180 ? 15.501 17.459 -0.758 1.00 74.94 180 GLU A CA 1
ATOM 1415 C C . GLU A 1 180 ? 14.981 17.127 -2.174 1.00 74.94 180 GLU A C 1
ATOM 1417 O O . GLU A 1 180 ? 15.685 17.295 -3.174 1.00 74.94 180 GLU A O 1
ATOM 1422 N N . GLY A 1 181 ? 13.709 16.728 -2.286 1.00 81.56 181 GLY A N 1
ATOM 1423 C CA . GLY A 1 181 ? 12.953 16.772 -3.532 1.00 81.56 181 GLY A CA 1
ATOM 1424 C C . GLY A 1 181 ? 12.562 15.421 -4.122 1.00 81.56 181 GLY A C 1
ATOM 1425 O O . GLY A 1 181 ? 12.309 15.376 -5.326 1.00 81.56 181 GLY A O 1
ATOM 1426 N N . VAL A 1 182 ? 12.515 14.356 -3.321 1.00 88.56 182 VAL A N 1
ATOM 1427 C CA . VAL A 1 182 ? 11.710 13.165 -3.631 1.00 88.56 182 VAL A CA 1
ATOM 1428 C C . VAL A 1 182 ? 10.285 13.442 -3.130 1.00 88.56 182 VAL A C 1
ATOM 1430 O O . VAL A 1 182 ? 10.129 13.724 -1.941 1.00 88.56 182 VAL A O 1
ATOM 1433 N N . PRO A 1 183 ? 9.248 13.405 -3.985 1.00 91.25 183 PRO A N 1
ATOM 1434 C CA . PRO A 1 183 ? 7.878 13.704 -3.565 1.00 91.25 183 PRO A CA 1
ATOM 1435 C C . PRO A 1 183 ? 7.362 12.785 -2.451 1.00 91.25 183 PRO A C 1
ATOM 1437 O O . PRO A 1 183 ? 7.791 11.638 -2.332 1.00 91.25 183 PRO A O 1
ATOM 1440 N N . GLU A 1 184 ? 6.392 13.272 -1.669 1.00 89.94 184 GLU A N 1
ATOM 1441 C CA . GLU A 1 184 ? 5.688 12.447 -0.677 1.00 89.94 184 GLU A CA 1
ATOM 1442 C C . GLU A 1 184 ? 5.114 11.183 -1.343 1.00 89.94 184 GLU A C 1
ATOM 1444 O O . GLU A 1 184 ? 4.511 11.251 -2.422 1.00 89.94 184 GLU A O 1
ATOM 1449 N N . PHE A 1 185 ? 5.307 10.038 -0.683 1.00 91.56 185 PHE A N 1
ATOM 1450 C CA . PHE A 1 185 ? 4.845 8.718 -1.128 1.00 91.56 185 PHE A CA 1
ATOM 1451 C C . PHE A 1 185 ? 5.361 8.297 -2.516 1.00 91.56 185 PHE A C 1
ATOM 1453 O O . PHE A 1 185 ? 4.692 7.535 -3.215 1.00 91.56 185 PHE A O 1
ATOM 1460 N N . ALA A 1 186 ? 6.529 8.789 -2.948 1.00 93.81 186 ALA A N 1
ATOM 1461 C CA . ALA A 1 186 ? 7.046 8.524 -4.291 1.00 93.81 186 ALA A CA 1
ATOM 1462 C C . ALA A 1 186 ? 7.129 7.027 -4.627 1.00 93.81 186 ALA A C 1
ATOM 1464 O O . ALA A 1 186 ? 6.717 6.640 -5.718 1.00 93.81 186 ALA A O 1
ATOM 1465 N N . GLY A 1 187 ? 7.584 6.178 -3.699 1.00 93.62 187 GLY A N 1
ATOM 1466 C CA . GLY A 1 187 ? 7.639 4.730 -3.930 1.00 93.62 187 GLY A CA 1
ATOM 1467 C C . GLY A 1 187 ? 6.264 4.080 -4.093 1.00 93.62 187 GLY A C 1
ATOM 1468 O O . GLY A 1 187 ? 6.089 3.268 -4.995 1.00 93.62 187 GLY A O 1
ATOM 1469 N N . TYR A 1 188 ? 5.278 4.493 -3.291 1.00 94.88 188 TYR A N 1
ATOM 1470 C CA . TYR A 1 188 ? 3.893 4.008 -3.372 1.00 94.88 188 TYR A CA 1
ATOM 1471 C C . TYR A 1 188 ? 3.265 4.393 -4.714 1.00 94.88 188 TYR A C 1
ATOM 1473 O O . TYR A 1 188 ? 2.713 3.555 -5.425 1.00 94.88 188 TYR A O 1
ATOM 1481 N N . ARG A 1 189 ? 3.403 5.669 -5.095 1.00 95.75 189 ARG A N 1
ATOM 1482 C CA . ARG A 1 189 ? 2.851 6.230 -6.337 1.00 95.75 189 ARG A CA 1
ATOM 1483 C C . ARG A 1 189 ? 3.489 5.589 -7.568 1.00 95.75 189 ARG A C 1
ATOM 1485 O O . ARG A 1 189 ? 2.787 5.211 -8.504 1.00 95.75 189 ARG A O 1
ATOM 1492 N N . LEU A 1 190 ? 4.812 5.424 -7.548 1.00 96.62 190 LEU A N 1
ATOM 1493 C CA . LEU A 1 190 ? 5.558 4.752 -8.607 1.00 96.62 190 LEU A CA 1
ATOM 1494 C C . LEU A 1 190 ? 5.173 3.270 -8.716 1.00 96.62 190 LEU A C 1
ATOM 1496 O O . LEU A 1 190 ? 4.875 2.795 -9.811 1.00 96.62 190 LEU A O 1
ATOM 1500 N N . GLY A 1 191 ? 5.120 2.555 -7.591 1.00 96.81 191 GLY A N 1
ATOM 1501 C CA . GLY A 1 191 ? 4.695 1.158 -7.540 1.00 96.81 191 GLY A CA 1
ATOM 1502 C C . GLY A 1 191 ? 3.283 0.960 -8.083 1.00 96.81 191 GLY A C 1
ATOM 1503 O O . GLY A 1 191 ? 3.062 0.087 -8.921 1.00 96.81 191 GLY A O 1
ATOM 1504 N N . ASN A 1 192 ? 2.334 1.804 -7.663 1.00 97.12 192 ASN A N 1
ATOM 1505 C CA . ASN A 1 192 ? 0.949 1.779 -8.137 1.00 97.12 192 ASN A CA 1
ATOM 1506 C C . ASN A 1 192 ? 0.894 1.928 -9.663 1.00 97.12 192 ASN A C 1
ATOM 1508 O O . ASN A 1 192 ? 0.192 1.186 -10.344 1.00 97.12 192 ASN A O 1
ATOM 1512 N N . LYS A 1 193 ? 1.690 2.846 -10.223 1.00 97.12 193 LYS A N 1
ATOM 1513 C CA . LYS A 1 193 ? 1.779 3.033 -11.673 1.00 97.12 193 LYS A CA 1
ATOM 1514 C C . LYS A 1 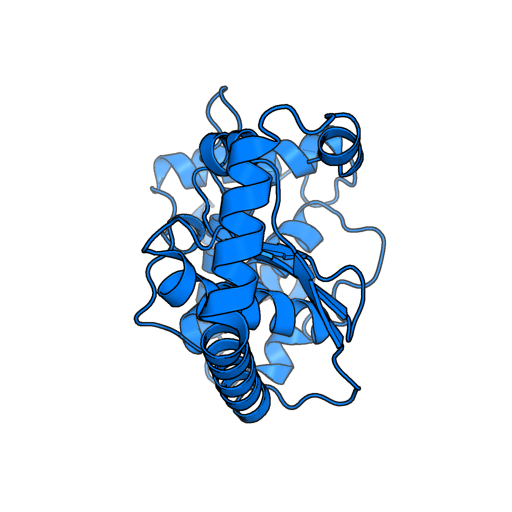193 ? 2.346 1.805 -12.391 1.00 97.12 193 LYS A C 1
ATOM 1516 O O . LYS A 1 193 ? 1.789 1.398 -13.409 1.00 97.12 193 LYS A O 1
ATOM 1521 N N . ILE A 1 194 ? 3.415 1.202 -11.869 1.00 98.00 194 ILE A N 1
ATOM 1522 C CA . ILE A 1 194 ? 4.020 -0.016 -12.436 1.00 98.00 194 ILE A CA 1
ATOM 1523 C C . ILE A 1 194 ? 2.998 -1.161 -12.465 1.00 98.00 194 ILE A C 1
ATOM 1525 O O . ILE A 1 194 ? 2.817 -1.811 -13.496 1.00 98.00 194 ILE A O 1
ATOM 1529 N N . VAL A 1 195 ? 2.293 -1.388 -11.355 1.00 97.94 195 VAL A N 1
ATOM 1530 C CA . VAL A 1 195 ? 1.299 -2.464 -11.250 1.00 97.94 195 VAL A CA 1
ATOM 1531 C C . VAL A 1 195 ? 0.082 -2.193 -12.137 1.00 97.94 195 VAL A C 1
ATOM 1533 O O . VAL A 1 195 ? -0.364 -3.103 -12.834 1.00 97.94 195 VAL A O 1
ATOM 1536 N N . LYS A 1 196 ? -0.408 -0.950 -12.220 1.00 97.00 196 LYS A N 1
ATOM 1537 C CA . LYS A 1 196 ? -1.456 -0.571 -13.185 1.00 97.00 196 LYS A CA 1
ATOM 1538 C C . LYS A 1 196 ? -1.041 -0.868 -14.627 1.00 97.00 196 LYS A C 1
ATOM 1540 O O . LYS A 1 196 ? -1.801 -1.513 -15.342 1.00 97.00 196 LYS A O 1
ATOM 1545 N N . GLN A 1 197 ? 0.176 -0.492 -15.032 1.00 97.69 197 GLN A N 1
ATOM 1546 C CA . GLN A 1 197 ? 0.693 -0.809 -16.372 1.00 97.69 197 GLN A CA 1
ATOM 1547 C C . GLN A 1 197 ? 0.771 -2.320 -16.620 1.00 97.69 197 GLN A C 1
ATOM 1549 O O . GLN A 1 197 ? 0.434 -2.786 -17.709 1.00 97.69 197 GLN A O 1
ATOM 1554 N N . PHE A 1 198 ? 1.180 -3.101 -15.615 1.00 98.44 198 PHE A N 1
ATOM 1555 C CA . PHE A 1 198 ? 1.136 -4.559 -15.696 1.00 98.44 198 PHE A CA 1
ATOM 1556 C C . PHE A 1 198 ? -0.297 -5.065 -15.930 1.00 98.44 198 PHE A C 1
ATOM 1558 O O . PHE A 1 198 ? -0.512 -5.852 -16.852 1.00 98.44 198 PHE A O 1
ATOM 1565 N N . ILE A 1 199 ? -1.274 -4.608 -15.139 1.00 97.88 199 ILE A N 1
ATOM 1566 C CA . ILE A 1 199 ? -2.680 -5.034 -15.241 1.00 97.88 199 ILE A CA 1
ATOM 1567 C C . ILE A 1 199 ? -3.255 -4.679 -16.620 1.00 97.88 199 ILE A C 1
ATOM 1569 O O . ILE A 1 199 ? -3.877 -5.525 -17.261 1.00 97.88 199 ILE A O 1
ATOM 1573 N N . GLU A 1 200 ? -2.996 -3.465 -17.113 1.00 97.25 200 GLU A N 1
ATOM 1574 C CA . GLU A 1 200 ? -3.443 -2.992 -18.431 1.00 97.25 200 GLU A CA 1
ATOM 1575 C C . GLU A 1 200 ? -2.903 -3.853 -19.581 1.00 97.25 200 GLU A C 1
ATOM 1577 O O . GLU A 1 200 ? -3.625 -4.151 -20.533 1.00 97.25 200 GLU A O 1
ATOM 1582 N N . LYS A 1 201 ? -1.642 -4.288 -19.489 1.00 96.88 201 LYS A N 1
ATOM 1583 C CA . LYS A 1 201 ? -0.995 -5.139 -20.502 1.00 96.88 201 LYS A CA 1
ATOM 1584 C C . LYS A 1 201 ? -1.339 -6.618 -20.368 1.00 96.88 201 LYS A C 1
ATOM 1586 O O . LYS A 1 201 ? -1.168 -7.372 -21.324 1.00 96.88 201 LYS A O 1
ATOM 1591 N N . ASN A 1 202 ? -1.833 -7.039 -19.207 1.00 96.56 202 ASN A N 1
ATOM 1592 C CA . ASN A 1 202 ? -2.141 -8.432 -18.901 1.00 96.56 202 ASN A CA 1
ATOM 1593 C C . ASN A 1 202 ? -3.595 -8.584 -18.402 1.00 96.56 202 ASN A C 1
ATOM 1595 O O . ASN A 1 202 ? -3.802 -9.152 -17.325 1.00 96.56 202 ASN A O 1
ATOM 1599 N N . PRO A 1 203 ? -4.617 -8.155 -19.178 1.00 95.19 203 PRO A N 1
ATOM 1600 C CA . PRO A 1 203 ? -6.005 -8.014 -18.709 1.00 95.19 203 PRO A CA 1
ATOM 1601 C C . PRO A 1 203 ? -6.687 -9.334 -18.316 1.00 95.19 203 PRO A C 1
ATOM 1603 O O . PRO A 1 203 ? -7.719 -9.325 -17.654 1.00 95.19 203 PRO A O 1
ATOM 1606 N N . ASN A 1 204 ? -6.117 -10.473 -18.717 1.00 95.75 204 ASN A N 1
ATOM 1607 C CA . ASN A 1 204 ? -6.617 -11.805 -18.366 1.00 95.75 204 ASN A CA 1
ATOM 1608 C C . ASN A 1 204 ? -6.021 -12.349 -17.055 1.00 95.75 204 ASN A C 1
ATOM 1610 O O . ASN A 1 204 ? -6.360 -13.460 -16.651 1.00 95.75 204 ASN A O 1
ATOM 1614 N N . THR A 1 205 ? -5.120 -11.602 -16.412 1.00 95.75 205 THR A N 1
ATOM 1615 C CA . THR A 1 205 ? -4.518 -11.982 -15.130 1.00 95.75 205 THR A CA 1
ATOM 1616 C C . THR A 1 205 ? -5.467 -11.605 -14.000 1.00 95.75 205 THR A C 1
ATOM 1618 O O . THR A 1 205 ? -5.802 -10.435 -13.825 1.00 95.75 205 THR A O 1
ATOM 1621 N N . SER A 1 206 ? -5.908 -12.588 -13.219 1.00 96.19 206 SER A N 1
ATOM 1622 C CA . SER A 1 206 ? -6.770 -12.353 -12.061 1.00 96.19 206 SER A CA 1
ATOM 1623 C C . SER A 1 206 ? -6.029 -11.627 -10.932 1.00 96.19 206 SER A C 1
ATOM 1625 O O . SER A 1 206 ? -4.798 -11.610 -10.895 1.00 96.19 206 SER A O 1
ATOM 1627 N N . ILE A 1 207 ? -6.783 -11.069 -9.976 1.00 96.50 207 ILE A N 1
ATOM 1628 C CA . ILE A 1 207 ? -6.218 -10.382 -8.801 1.00 96.50 207 ILE A CA 1
ATOM 1629 C C . ILE A 1 207 ? -5.244 -11.275 -8.036 1.00 96.50 207 ILE A C 1
ATOM 1631 O O . ILE A 1 207 ? -4.107 -10.882 -7.794 1.00 96.50 207 ILE A O 1
ATOM 1635 N N . GLN A 1 208 ? -5.660 -12.506 -7.733 1.00 94.88 208 GLN A N 1
ATOM 1636 C CA . GLN A 1 208 ? -4.801 -13.478 -7.062 1.00 94.88 208 GLN A CA 1
ATOM 1637 C C . GLN A 1 208 ? -3.510 -13.731 -7.852 1.00 94.88 208 GLN A C 1
ATOM 1639 O O . GLN A 1 208 ? -2.426 -13.722 -7.280 1.00 94.88 208 GLN A O 1
ATOM 1644 N N . GLN A 1 209 ? -3.616 -13.907 -9.174 1.00 95.19 209 GLN A N 1
ATOM 1645 C CA . GLN A 1 209 ? -2.453 -14.202 -10.004 1.00 95.19 209 GLN A CA 1
ATOM 1646 C C . GLN A 1 209 ? -1.422 -13.077 -9.959 1.00 95.19 209 GLN A C 1
ATOM 1648 O O . GLN A 1 209 ? -0.252 -13.372 -9.754 1.00 95.19 209 GLN A O 1
ATOM 1653 N N . TRP A 1 210 ? -1.811 -11.808 -10.123 1.00 95.56 210 TRP A N 1
ATOM 1654 C CA . TRP A 1 210 ? -0.820 -10.726 -10.138 1.00 95.56 210 TRP A CA 1
ATOM 1655 C C . TRP A 1 210 ? -0.275 -10.371 -8.755 1.00 95.56 210 TRP A C 1
ATOM 1657 O O . TRP A 1 210 ? 0.866 -9.918 -8.657 1.00 95.56 210 TRP A O 1
ATOM 1667 N N . ILE A 1 211 ? -1.034 -10.632 -7.688 1.00 95.12 211 ILE A N 1
ATOM 1668 C CA . ILE A 1 211 ? -0.519 -10.550 -6.316 1.00 95.12 211 ILE A CA 1
ATOM 1669 C C . ILE A 1 211 ? 0.567 -11.608 -6.084 1.00 95.12 211 ILE A C 1
ATOM 1671 O O . ILE A 1 211 ? 1.587 -11.295 -5.477 1.00 95.12 211 ILE A O 1
ATOM 1675 N N . ASP A 1 212 ? 0.416 -12.814 -6.635 1.00 93.81 212 ASP A N 1
ATOM 1676 C CA . ASP A 1 212 ? 1.381 -13.908 -6.457 1.00 93.81 212 ASP A CA 1
ATOM 1677 C C . ASP A 1 212 ? 2.635 -13.804 -7.351 1.00 93.81 212 ASP A C 1
ATOM 1679 O O . ASP A 1 212 ? 3.627 -14.496 -7.102 1.00 93.81 212 ASP A O 1
ATOM 1683 N N . ILE A 1 213 ? 2.630 -12.953 -8.386 1.00 95.25 213 ILE A N 1
ATOM 1684 C CA . ILE A 1 213 ? 3.798 -12.747 -9.262 1.00 95.25 213 ILE A CA 1
ATOM 1685 C C . ILE A 1 213 ? 4.936 -12.096 -8.471 1.00 95.25 213 ILE A C 1
ATOM 1687 O O . ILE A 1 213 ? 4.730 -11.119 -7.755 1.00 95.25 213 ILE A O 1
ATOM 1691 N N . LYS A 1 214 ? 6.165 -12.591 -8.636 1.00 95.44 214 LYS A N 1
ATOM 1692 C CA . LYS A 1 214 ? 7.347 -12.010 -7.979 1.00 95.44 214 LYS A CA 1
ATOM 1693 C C . LYS A 1 214 ? 7.620 -10.571 -8.442 1.00 95.44 214 LYS A C 1
ATOM 1695 O O . LYS A 1 214 ? 7.378 -10.276 -9.615 1.00 95.44 214 LYS A O 1
ATOM 1700 N N . PRO A 1 215 ? 8.158 -9.691 -7.577 1.00 95.69 215 PRO A N 1
ATOM 1701 C CA . PRO A 1 215 ? 8.452 -8.302 -7.926 1.00 95.69 215 PRO A CA 1
ATOM 1702 C C . PRO A 1 215 ? 9.200 -8.106 -9.248 1.00 95.69 215 PRO A C 1
ATOM 1704 O O . PRO A 1 215 ? 8.782 -7.287 -10.066 1.00 95.69 215 PRO A O 1
ATOM 1707 N N . GLU A 1 216 ? 10.251 -8.888 -9.498 1.00 95.75 216 GLU A N 1
ATOM 1708 C CA . GLU A 1 216 ? 11.059 -8.790 -10.716 1.00 95.75 216 GLU A CA 1
ATOM 1709 C C . GLU A 1 216 ? 10.250 -9.144 -11.966 1.00 95.75 216 GLU A C 1
ATOM 1711 O O . GLU A 1 216 ? 10.256 -8.403 -12.946 1.00 95.75 216 GLU A O 1
ATOM 1716 N N . GLU A 1 217 ? 9.492 -10.241 -11.911 1.00 96.88 217 GLU A N 1
ATOM 1717 C CA . GLU A 1 217 ? 8.664 -10.696 -13.028 1.00 96.88 217 GLU A CA 1
ATOM 1718 C C . GLU A 1 217 ? 7.530 -9.704 -13.328 1.00 96.88 217 GLU A C 1
ATOM 1720 O O . GLU A 1 217 ? 7.245 -9.423 -14.495 1.00 96.88 217 GLU A O 1
ATOM 1725 N N . LEU A 1 218 ? 6.889 -9.145 -12.293 1.00 97.69 218 LEU A N 1
ATOM 1726 C CA . LEU A 1 218 ? 5.852 -8.126 -12.464 1.00 97.69 218 LEU A CA 1
ATOM 1727 C C . LEU A 1 218 ? 6.444 -6.871 -13.107 1.00 97.69 218 LEU A C 1
ATOM 1729 O O . LEU A 1 218 ? 5.869 -6.332 -14.055 1.00 97.69 218 LEU A O 1
ATOM 1733 N N . PHE A 1 219 ? 7.601 -6.426 -12.614 1.00 97.81 219 PHE A N 1
ATOM 1734 C CA . PHE A 1 219 ? 8.300 -5.261 -13.135 1.00 97.81 219 PHE A CA 1
ATOM 1735 C C . PHE A 1 219 ? 8.681 -5.441 -14.609 1.00 97.81 219 PHE A C 1
ATOM 1737 O O . PHE A 1 219 ? 8.346 -4.587 -15.430 1.00 97.81 219 PHE A O 1
ATOM 1744 N N . GLU A 1 220 ? 9.282 -6.572 -14.981 1.00 97.31 220 GLU A N 1
ATOM 1745 C CA . GLU A 1 220 ? 9.614 -6.887 -16.375 1.00 97.31 220 GLU A CA 1
ATOM 1746 C C . GLU A 1 220 ? 8.365 -6.904 -17.268 1.00 97.31 220 GLU A C 1
ATOM 1748 O O . GLU A 1 220 ? 8.329 -6.250 -18.313 1.00 97.31 220 GLU A O 1
ATOM 1753 N N . LYS A 1 221 ? 7.296 -7.585 -16.836 1.00 97.25 221 LYS A N 1
ATOM 1754 C CA . LYS A 1 221 ? 6.044 -7.699 -17.604 1.00 97.25 221 LYS A CA 1
ATOM 1755 C C . LYS A 1 221 ? 5.237 -6.401 -17.676 1.00 97.25 221 LYS A C 1
ATOM 1757 O O . LYS A 1 221 ? 4.412 -6.258 -18.578 1.00 97.25 221 LYS A O 1
ATOM 1762 N N . SER A 1 222 ? 5.466 -5.451 -16.769 1.00 97.69 222 SER A N 1
ATOM 1763 C CA . SER A 1 222 ? 4.908 -4.095 -16.878 1.00 97.69 222 SER A CA 1
ATOM 1764 C C . SER A 1 222 ? 5.533 -3.313 -18.043 1.00 97.69 222 SER A C 1
ATOM 1766 O O . SER A 1 222 ? 4.892 -2.441 -18.638 1.00 97.69 222 SER A O 1
ATOM 1768 N N . GLN A 1 223 ? 6.782 -3.648 -18.393 1.00 96.94 223 GLN A N 1
ATOM 1769 C CA . GLN A 1 223 ? 7.644 -2.900 -19.309 1.00 96.94 223 GLN A CA 1
ATOM 1770 C C . GLN A 1 223 ? 7.741 -1.410 -18.940 1.00 96.94 223 GLN A C 1
ATOM 1772 O O . GLN A 1 223 ? 7.820 -0.539 -19.804 1.00 96.94 223 GLN A O 1
ATOM 1777 N N . TYR A 1 224 ? 7.697 -1.096 -17.645 1.00 96.88 224 TYR A N 1
ATOM 1778 C CA . TYR A 1 224 ? 7.749 0.281 -17.166 1.00 96.88 224 TYR A CA 1
ATOM 1779 C C . TYR A 1 224 ? 9.036 1.006 -17.596 1.00 96.88 224 TYR A C 1
ATOM 1781 O O . TYR A 1 224 ? 8.996 2.192 -17.926 1.00 96.88 224 TYR A O 1
ATOM 1789 N N . ALA A 1 225 ? 10.171 0.296 -17.625 1.00 94.38 225 ALA A N 1
ATOM 1790 C CA . ALA A 1 225 ? 11.465 0.855 -18.018 1.00 94.38 225 ALA A CA 1
ATOM 1791 C C . ALA A 1 225 ? 11.475 1.399 -19.460 1.00 94.38 225 ALA A C 1
ATOM 1793 O O . ALA A 1 225 ? 12.156 2.388 -19.727 1.00 94.38 225 ALA A O 1
ATOM 1794 N N . ASP A 1 226 ? 10.662 0.831 -20.357 1.00 94.62 226 ASP A N 1
ATOM 1795 C CA . ASP A 1 226 ? 10.577 1.246 -21.763 1.00 94.62 226 ASP A CA 1
ATOM 1796 C C . ASP A 1 226 ? 10.011 2.662 -21.932 1.00 94.62 226 ASP A C 1
ATOM 1798 O O . ASP A 1 226 ? 10.226 3.295 -22.962 1.00 94.62 226 ASP A O 1
ATOM 1802 N N . ASN A 1 227 ? 9.346 3.206 -20.906 1.00 91.81 227 ASN A N 1
ATOM 1803 C CA . ASN A 1 227 ? 8.870 4.592 -20.902 1.00 91.81 227 ASN A CA 1
ATOM 1804 C C . ASN A 1 227 ? 10.018 5.624 -20.869 1.00 91.81 227 ASN A C 1
ATOM 1806 O O . ASN A 1 227 ? 9.770 6.818 -21.069 1.00 91.81 227 ASN A O 1
ATOM 1810 N N . TRP A 1 228 ? 11.245 5.174 -20.575 1.00 90.94 228 TRP A N 1
ATOM 1811 C CA . TRP A 1 228 ? 12.419 6.005 -20.293 1.00 90.94 228 TRP A CA 1
ATOM 1812 C C . TRP A 1 228 ? 13.648 5.664 -21.149 1.00 90.94 228 TRP A C 1
ATOM 1814 O O . TRP A 1 228 ? 14.715 6.233 -20.903 1.00 90.94 228 TRP A O 1
ATOM 1824 N N . ASN A 1 229 ? 13.497 4.741 -22.103 1.00 73.88 229 ASN A N 1
ATOM 1825 C CA . ASN A 1 229 ? 14.523 4.362 -23.078 1.00 73.88 229 ASN A CA 1
ATOM 1826 C C . ASN A 1 229 ? 14.534 5.291 -24.300 1.00 73.88 229 ASN A C 1
ATOM 1828 O O . ASN A 1 229 ? 13.464 5.838 -24.652 1.00 73.88 229 ASN A O 1
#